Protein AF-A0A4P7SSA3-F1 (afdb_monomer)

Structure (mmCIF, N/CA/C/O backbone):
data_AF-A0A4P7SSA3-F1
#
_entry.id   AF-A0A4P7SSA3-F1
#
loop_
_atom_site.group_PDB
_atom_site.id
_atom_site.type_symbol
_atom_site.label_atom_id
_atom_site.label_alt_id
_atom_site.label_comp_id
_atom_site.label_asym_id
_atom_site.label_entity_id
_atom_site.label_seq_id
_atom_site.pdbx_PDB_ins_code
_atom_site.Cartn_x
_atom_site.Cartn_y
_atom_site.Cartn_z
_atom_site.occupancy
_atom_site.B_iso_or_equiv
_atom_site.auth_seq_id
_atom_site.auth_comp_id
_atom_site.auth_asym_id
_atom_site.auth_atom_id
_atom_site.pdbx_PDB_model_num
ATOM 1 N N . MET A 1 1 ? -17.326 8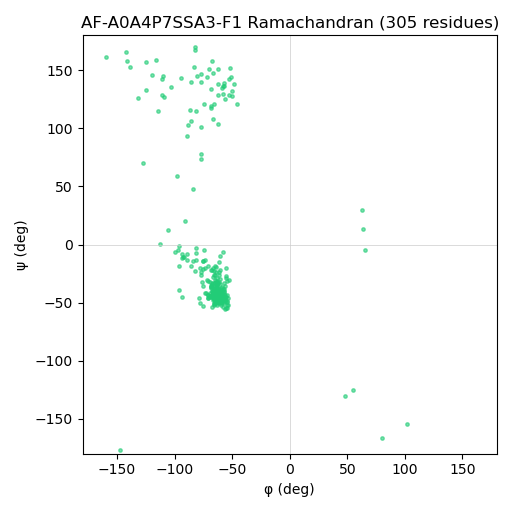.996 -45.594 1.00 39.03 1 MET A N 1
ATOM 2 C CA . MET A 1 1 ? -16.730 8.355 -44.401 1.00 39.03 1 MET A CA 1
ATOM 3 C C . MET A 1 1 ? -16.833 6.849 -44.576 1.00 39.03 1 MET A C 1
ATOM 5 O O . MET A 1 1 ? -17.943 6.399 -44.833 1.00 39.03 1 MET A O 1
ATOM 9 N N . PRO A 1 2 ? -15.735 6.077 -44.553 1.00 35.16 2 PRO A N 1
ATOM 10 C CA . PRO A 1 2 ? -15.832 4.632 -44.704 1.00 35.16 2 PRO A CA 1
ATOM 11 C C . PRO A 1 2 ? -16.319 4.000 -43.390 1.00 35.16 2 PRO A C 1
ATOM 13 O O . PRO A 1 2 ? -15.943 4.437 -42.303 1.00 35.16 2 PRO A O 1
ATOM 16 N N . ALA A 1 3 ? -17.194 3.003 -43.511 1.00 36.78 3 ALA A N 1
ATOM 17 C CA . ALA A 1 3 ? -17.809 2.273 -42.406 1.00 36.78 3 ALA A CA 1
ATOM 18 C C . ALA A 1 3 ? -16.771 1.510 -41.552 1.00 36.78 3 ALA A C 1
ATOM 20 O O . ALA A 1 3 ? -15.744 1.075 -42.084 1.00 36.78 3 ALA A O 1
ATOM 21 N N . PRO A 1 4 ? -17.021 1.297 -40.245 1.00 44.44 4 PRO A N 1
ATOM 22 C CA . PRO A 1 4 ? -16.113 0.539 -39.395 1.00 44.44 4 PRO A CA 1
ATOM 23 C C . PRO A 1 4 ? -16.115 -0.943 -39.803 1.00 44.44 4 PRO A C 1
ATOM 25 O O . PRO A 1 4 ? -17.141 -1.624 -39.771 1.00 44.44 4 PRO A O 1
ATOM 28 N N . SER A 1 5 ? -14.949 -1.445 -40.207 1.00 42.75 5 SER A N 1
ATOM 29 C CA . SER A 1 5 ? -14.736 -2.822 -40.657 1.00 42.75 5 SER A CA 1
ATOM 30 C C . SER A 1 5 ? -14.674 -3.800 -39.475 1.00 42.75 5 SER A C 1
ATOM 32 O O . SER A 1 5 ? -13.615 -4.272 -39.068 1.00 42.75 5 SER A O 1
ATOM 34 N N . TRP A 1 6 ? -15.834 -4.150 -38.918 1.00 47.09 6 TRP A N 1
ATOM 35 C CA . TRP A 1 6 ? -15.941 -5.183 -37.875 1.00 47.09 6 TRP A CA 1
ATOM 36 C C . TRP A 1 6 ? -15.782 -6.619 -38.402 1.00 47.09 6 TRP A C 1
ATOM 38 O O . TRP A 1 6 ? -15.710 -7.567 -37.624 1.00 47.09 6 TRP A O 1
ATOM 48 N N . THR A 1 7 ? -15.657 -6.810 -39.714 1.00 46.16 7 THR A N 1
ATOM 49 C CA . THR A 1 7 ? -15.426 -8.115 -40.345 1.00 46.16 7 THR A CA 1
ATOM 50 C C . THR A 1 7 ? -13.947 -8.328 -40.660 1.00 46.16 7 THR A C 1
ATOM 52 O O . THR A 1 7 ? -13.563 -8.545 -41.809 1.00 46.16 7 THR A O 1
ATOM 55 N N . ARG A 1 8 ? -13.083 -8.283 -39.639 1.00 54.50 8 ARG A N 1
ATOM 56 C CA . ARG A 1 8 ? -11.759 -8.908 -39.763 1.00 54.50 8 ARG A CA 1
ATOM 57 C C . ARG A 1 8 ? -11.970 -10.421 -39.670 1.00 54.50 8 ARG A C 1
ATOM 59 O O . ARG A 1 8 ? -12.549 -10.903 -38.697 1.00 54.50 8 ARG A O 1
ATOM 66 N N . ARG A 1 9 ? -11.572 -11.150 -40.715 1.00 52.62 9 ARG A N 1
ATOM 67 C CA . ARG A 1 9 ? -11.666 -12.615 -40.827 1.00 52.62 9 ARG A CA 1
ATOM 68 C C . ARG A 1 9 ? -11.176 -13.239 -39.511 1.00 52.62 9 ARG A C 1
ATOM 70 O O . ARG A 1 9 ? -10.052 -12.968 -39.105 1.00 52.62 9 ARG A O 1
ATOM 77 N N . ARG A 1 10 ? -12.021 -14.013 -38.815 1.00 59.88 10 ARG A N 1
ATOM 78 C CA . ARG A 1 10 ? -11.601 -14.754 -37.614 1.00 59.88 10 ARG A CA 1
ATOM 79 C C . ARG A 1 10 ? -10.527 -15.753 -38.045 1.00 59.88 10 ARG A C 1
ATOM 81 O O . ARG A 1 10 ? -10.850 -16.754 -38.681 1.00 59.88 10 ARG A O 1
ATOM 88 N N . GLU A 1 11 ? -9.266 -15.458 -37.758 1.00 67.69 11 GLU A N 1
ATOM 89 C CA . GLU A 1 11 ? -8.176 -16.408 -37.953 1.00 67.69 11 GLU A CA 1
ATOM 90 C C . GLU A 1 11 ? -8.349 -17.535 -36.934 1.00 67.69 11 GLU A C 1
ATOM 92 O O . GLU A 1 11 ? -8.380 -17.305 -35.726 1.00 67.69 11 GLU A O 1
ATOM 97 N N . ARG A 1 12 ? -8.551 -18.760 -37.424 1.00 74.88 12 ARG A N 1
ATOM 98 C CA . ARG A 1 12 ? -8.565 -19.950 -36.574 1.00 74.88 12 ARG A CA 1
ATOM 99 C C . ARG A 1 12 ? -7.118 -20.361 -36.336 1.00 74.88 12 ARG A C 1
ATOM 101 O O . ARG A 1 12 ? -6.442 -20.757 -37.281 1.00 74.88 12 ARG A O 1
ATOM 108 N N . SER A 1 13 ? -6.662 -20.277 -35.092 1.00 77.31 13 SER A N 1
ATOM 109 C CA . SER A 1 13 ? -5.414 -20.895 -34.652 1.00 77.31 13 SER A CA 1
ATOM 110 C C . SER A 1 13 ? -5.707 -22.270 -34.048 1.00 77.31 13 SER A C 1
ATOM 112 O O . SER A 1 13 ? -6.735 -22.475 -33.403 1.00 77.31 13 SER A O 1
ATOM 114 N N . VAL A 1 14 ? -4.815 -23.229 -34.288 1.00 83.12 14 VAL A N 1
ATOM 115 C CA . VAL A 1 14 ? -4.850 -24.565 -33.679 1.00 83.12 14 VAL A CA 1
ATOM 116 C C . VAL A 1 14 ? -3.502 -24.785 -33.012 1.00 83.12 14 VAL A C 1
ATOM 118 O O . VAL A 1 14 ? -2.463 -24.498 -33.604 1.00 83.12 14 VAL A O 1
ATOM 121 N N . TRP A 1 15 ? -3.513 -25.266 -31.776 1.00 85.69 15 TRP A N 1
ATOM 122 C CA . TRP A 1 15 ? -2.311 -25.605 -31.025 1.00 85.69 15 TRP A CA 1
ATOM 123 C C . TRP A 1 15 ? -2.562 -26.857 -30.189 1.00 85.69 15 TRP A C 1
ATOM 125 O O . TRP A 1 15 ? -3.701 -27.286 -30.005 1.00 85.69 15 TRP A O 1
ATOM 135 N N . ARG A 1 16 ? -1.475 -27.446 -29.697 1.00 86.62 16 ARG A N 1
ATOM 136 C CA . ARG A 1 16 ? -1.498 -28.566 -28.765 1.00 86.62 16 ARG A CA 1
ATOM 137 C C . ARG A 1 16 ? -0.546 -28.236 -27.631 1.00 86.62 16 ARG A C 1
ATOM 139 O O . ARG A 1 16 ? 0.610 -27.910 -27.885 1.00 86.62 16 ARG A O 1
ATOM 146 N N . GLU A 1 17 ? -1.037 -28.308 -26.408 1.00 88.94 17 GLU A N 1
ATOM 147 C CA . GLU A 1 17 ? -0.255 -28.050 -25.205 1.00 88.94 17 GLU A CA 1
ATOM 148 C C . GLU A 1 17 ? -0.650 -29.034 -24.107 1.00 88.94 17 GLU A C 1
ATOM 150 O O . GLU A 1 17 ? -1.730 -29.627 -24.153 1.00 88.94 17 GLU A O 1
ATOM 155 N N . TRP A 1 18 ? 0.259 -29.224 -23.158 1.00 87.62 18 TRP A N 1
ATOM 156 C CA . TRP A 1 18 ? 0.028 -29.983 -21.938 1.00 87.62 18 TRP A CA 1
ATOM 157 C C . TRP A 1 18 ? 0.025 -28.990 -20.782 1.00 87.62 18 TRP A C 1
ATOM 159 O O . TRP A 1 18 ? 0.953 -28.191 -20.665 1.00 87.62 18 TRP A O 1
ATOM 169 N N . GLU A 1 19 ? -1.006 -29.035 -19.946 1.00 89.31 19 GLU A N 1
ATOM 170 C CA . GLU A 1 19 ? -1.091 -28.235 -18.725 1.00 89.31 19 GLU A CA 1
ATOM 171 C C . GLU A 1 19 ? -0.937 -29.170 -17.531 1.00 89.31 19 GLU A C 1
ATOM 173 O O . GLU A 1 19 ? -1.614 -30.194 -17.438 1.00 89.31 19 GLU A O 1
ATOM 178 N N . ILE A 1 20 ? -0.001 -28.837 -16.646 1.00 89.12 20 ILE A N 1
ATOM 179 C CA . ILE A 1 20 ? 0.241 -29.574 -15.410 1.00 89.12 20 ILE A CA 1
ATOM 180 C C . ILE A 1 20 ? -0.115 -28.648 -14.260 1.00 89.12 20 ILE A C 1
ATOM 182 O O . ILE A 1 20 ? 0.543 -27.629 -14.047 1.00 89.12 20 ILE A O 1
ATOM 186 N N . GLU A 1 21 ? -1.145 -29.023 -13.512 1.00 90.56 21 GLU A N 1
ATOM 187 C CA . GLU A 1 21 ? -1.608 -28.278 -12.348 1.00 90.56 21 GLU A CA 1
ATOM 188 C C . GLU A 1 21 ? -1.148 -28.958 -11.059 1.00 90.56 21 GLU A C 1
ATOM 190 O O . GLU A 1 21 ? -1.212 -30.180 -10.905 1.00 90.56 21 GLU A O 1
ATOM 195 N N . LEU A 1 22 ? -0.661 -28.152 -10.118 1.00 92.50 22 LEU A N 1
ATOM 196 C CA . LEU A 1 22 ? -0.261 -28.626 -8.801 1.00 92.50 22 LEU A CA 1
ATOM 197 C C . LEU A 1 22 ? -1.474 -28.600 -7.869 1.00 92.50 22 LEU A C 1
ATOM 199 O O . LEU A 1 22 ? -1.836 -27.537 -7.373 1.00 92.50 22 LEU A O 1
ATOM 203 N N . VAL A 1 23 ? -2.071 -29.765 -7.620 1.00 93.06 23 VAL A N 1
ATOM 204 C CA . VAL A 1 23 ? -3.199 -29.902 -6.680 1.00 93.06 23 VAL A CA 1
ATOM 205 C C . VAL A 1 23 ? -2.704 -29.915 -5.230 1.00 93.06 23 VAL A C 1
ATOM 207 O O . VAL A 1 23 ? -3.220 -29.189 -4.388 1.00 93.06 23 VAL A O 1
ATOM 210 N N . GLU A 1 24 ? -1.650 -30.685 -4.944 1.00 88.31 24 GLU A N 1
ATOM 211 C CA . GLU A 1 24 ? -1.045 -30.798 -3.613 1.00 88.31 24 GLU A CA 1
ATOM 212 C C . GLU A 1 24 ? 0.488 -30.813 -3.689 1.00 88.31 24 GLU A C 1
ATOM 214 O O . GLU A 1 24 ? 1.087 -31.260 -4.669 1.00 88.31 24 GLU A O 1
ATOM 219 N N . GLY A 1 25 ? 1.144 -30.354 -2.621 1.00 88.06 25 GLY A N 1
ATOM 220 C CA . GLY A 1 25 ? 2.601 -30.340 -2.496 1.00 88.06 25 GLY A CA 1
ATOM 221 C C . GLY A 1 25 ? 3.218 -28.962 -2.735 1.00 88.06 25 GLY A C 1
ATOM 222 O O . GLY A 1 25 ? 2.606 -27.927 -2.494 1.00 88.06 25 GLY A O 1
ATOM 223 N N . THR A 1 26 ? 4.485 -28.932 -3.151 1.00 91.25 26 THR A N 1
ATOM 224 C CA . THR A 1 26 ? 5.231 -27.673 -3.331 1.00 91.25 26 THR A CA 1
ATOM 225 C C . THR A 1 26 ? 5.609 -27.461 -4.788 1.00 91.25 26 THR A C 1
ATOM 227 O O . THR A 1 26 ? 5.782 -28.421 -5.537 1.00 91.25 26 THR A O 1
ATOM 230 N N . GLY A 1 27 ? 5.880 -26.210 -5.176 1.00 86.50 27 GLY A N 1
ATOM 231 C CA . GLY A 1 27 ? 6.352 -25.865 -6.526 1.00 86.50 27 GLY A CA 1
ATOM 232 C C . GLY A 1 27 ? 7.659 -26.552 -6.959 1.00 86.50 27 GLY A C 1
ATOM 233 O O . GLY A 1 27 ? 8.060 -26.443 -8.115 1.00 86.50 27 GLY A O 1
ATOM 234 N N . ARG A 1 28 ? 8.338 -27.295 -6.071 1.00 92.31 28 ARG A N 1
ATOM 235 C CA . ARG A 1 28 ? 9.437 -28.193 -6.460 1.00 92.31 28 ARG A CA 1
ATOM 236 C C . ARG A 1 28 ? 8.965 -29.324 -7.377 1.00 92.31 28 ARG A C 1
ATOM 238 O O . ARG A 1 28 ? 9.745 -29.731 -8.229 1.00 92.31 28 ARG A O 1
ATOM 245 N N . LEU A 1 29 ? 7.724 -29.794 -7.223 1.00 93.25 29 LEU A N 1
ATOM 246 C CA . LEU A 1 29 ? 7.132 -30.815 -8.092 1.00 93.25 29 LEU A CA 1
ATOM 247 C C . LEU A 1 29 ? 6.959 -30.287 -9.517 1.00 93.25 29 LEU A C 1
ATOM 249 O O . LEU A 1 29 ? 7.389 -30.950 -10.453 1.00 93.25 29 LEU A O 1
ATOM 253 N N . LEU A 1 30 ? 6.464 -29.055 -9.676 1.00 92.31 30 LEU A N 1
ATOM 254 C CA . LEU A 1 30 ? 6.386 -28.400 -10.987 1.00 92.31 30 LEU A CA 1
ATOM 255 C C . LEU A 1 30 ? 7.775 -28.233 -11.619 1.00 92.31 30 LEU A C 1
ATOM 257 O O . LEU A 1 30 ? 7.975 -28.616 -12.763 1.00 92.31 30 LEU A O 1
ATOM 261 N N . LYS A 1 31 ? 8.785 -27.802 -10.848 1.00 90.56 31 LYS A N 1
ATOM 262 C CA . LYS A 1 31 ? 10.176 -27.730 -11.345 1.00 90.56 31 LYS A CA 1
ATOM 263 C C . LYS A 1 31 ? 10.749 -29.091 -11.753 1.00 90.56 31 LYS A C 1
ATOM 265 O O . LYS A 1 31 ? 11.630 -29.150 -12.608 1.00 90.56 31 LYS A O 1
ATOM 270 N N . ALA A 1 32 ? 10.337 -30.172 -11.094 1.00 91.75 32 ALA A N 1
ATOM 271 C CA . ALA A 1 32 ? 10.739 -31.524 -11.468 1.00 91.75 32 ALA A CA 1
ATOM 272 C C . ALA A 1 32 ? 10.025 -31.976 -12.750 1.00 91.75 32 ALA A C 1
ATOM 274 O O . ALA A 1 32 ? 10.681 -32.529 -13.631 1.00 91.75 32 ALA A O 1
ATOM 275 N N . ALA A 1 33 ? 8.731 -31.674 -12.884 1.00 91.06 33 ALA A N 1
ATOM 276 C CA . ALA A 1 33 ? 7.958 -31.913 -14.099 1.00 91.06 33 ALA A CA 1
ATOM 277 C C . ALA A 1 33 ? 8.539 -31.148 -15.300 1.00 91.06 33 ALA A C 1
ATOM 279 O O . ALA A 1 33 ? 8.746 -31.756 -16.344 1.00 91.06 33 ALA A O 1
ATOM 280 N N . ASP A 1 34 ? 8.918 -29.876 -15.131 1.00 89.75 34 ASP A N 1
ATOM 281 C CA . ASP A 1 34 ? 9.590 -29.081 -16.170 1.00 89.75 34 ASP A CA 1
ATOM 282 C C . ASP A 1 34 ? 10.864 -29.769 -16.672 1.00 89.75 34 ASP A C 1
ATOM 284 O O . ASP A 1 34 ? 11.099 -29.860 -17.875 1.00 89.75 34 ASP A O 1
ATOM 288 N N . LYS A 1 35 ? 11.691 -30.287 -15.752 1.00 91.06 35 LYS A N 1
ATOM 289 C CA . LYS A 1 35 ? 12.922 -31.010 -16.106 1.00 91.06 35 LYS A CA 1
ATOM 290 C C . LYS A 1 35 ? 12.636 -32.312 -16.848 1.00 91.06 35 LYS A C 1
ATOM 292 O O . LYS A 1 35 ? 13.352 -32.619 -17.796 1.00 91.06 35 LYS A O 1
ATOM 297 N N . LEU A 1 36 ? 11.630 -33.067 -16.406 1.00 93.38 36 LEU A N 1
ATOM 298 C CA . LEU A 1 36 ? 11.226 -34.325 -17.033 1.00 93.38 36 LEU A CA 1
ATOM 299 C C . LEU A 1 36 ? 10.726 -34.077 -18.462 1.00 93.38 36 LEU A C 1
ATOM 301 O O . LEU A 1 36 ? 11.227 -34.676 -19.405 1.00 93.38 36 LEU A O 1
ATOM 305 N N . LEU A 1 37 ? 9.809 -33.127 -18.632 1.00 91.31 37 LEU A N 1
ATOM 306 C CA . LEU A 1 37 ? 9.264 -32.751 -19.933 1.00 91.31 37 LEU A CA 1
ATOM 307 C C . LEU A 1 37 ? 10.338 -32.195 -20.876 1.00 91.31 37 LEU A C 1
ATOM 309 O O . LEU A 1 37 ? 10.341 -32.511 -22.066 1.00 91.31 37 LEU A O 1
ATOM 313 N N . ALA A 1 38 ? 11.275 -31.399 -20.353 1.00 89.88 38 ALA A N 1
ATOM 314 C CA . ALA A 1 38 ? 12.394 -30.887 -21.137 1.00 89.88 38 ALA A CA 1
ATOM 315 C C . ALA A 1 38 ? 13.319 -32.005 -21.651 1.00 89.88 38 ALA A C 1
ATOM 317 O O . ALA A 1 38 ? 13.871 -31.867 -22.744 1.00 89.88 38 ALA A O 1
ATOM 318 N N . ALA A 1 39 ? 13.472 -33.109 -20.907 1.00 92.62 39 ALA A N 1
ATOM 319 C CA . ALA A 1 39 ? 14.241 -34.272 -21.356 1.00 92.62 39 ALA A CA 1
ATOM 320 C C . ALA A 1 39 ? 13.603 -34.954 -22.583 1.00 92.62 39 ALA A C 1
ATOM 322 O O . ALA A 1 39 ? 14.327 -35.418 -23.461 1.00 92.62 39 ALA A O 1
ATOM 323 N N . ASP A 1 40 ? 12.274 -34.896 -22.700 1.00 90.81 40 ASP A N 1
ATOM 324 C CA . ASP A 1 40 ? 11.502 -35.404 -23.843 1.00 90.81 40 ASP A CA 1
ATOM 325 C C . ASP A 1 40 ? 11.277 -34.343 -24.943 1.00 90.81 40 ASP A C 1
ATOM 327 O O . ASP A 1 40 ? 10.393 -34.463 -25.789 1.00 90.81 40 ASP A O 1
ATOM 331 N N . SER A 1 41 ? 12.099 -33.287 -24.973 1.00 89.62 41 SER A N 1
ATOM 332 C CA . SER A 1 41 ? 12.034 -32.191 -25.959 1.00 89.62 41 SER A CA 1
ATOM 333 C C . SER A 1 41 ? 10.753 -31.343 -25.926 1.00 89.62 41 SER A C 1
ATOM 335 O O . SER A 1 41 ? 10.529 -30.532 -26.833 1.00 89.62 41 SER A O 1
ATOM 337 N N . HIS A 1 42 ? 9.927 -31.454 -24.882 1.00 88.88 42 HIS A N 1
ATOM 338 C CA . HIS A 1 42 ? 8.848 -30.498 -24.652 1.00 88.88 42 HIS A CA 1
ATOM 339 C C . HIS A 1 42 ? 9.426 -29.159 -24.185 1.00 88.88 42 HIS A C 1
ATOM 341 O O . HIS A 1 42 ? 10.425 -29.095 -23.469 1.00 88.88 42 HIS A O 1
ATOM 347 N N . ARG A 1 43 ? 8.798 -28.062 -24.608 1.00 86.00 43 ARG A N 1
ATOM 348 C CA . ARG A 1 43 ? 9.226 -26.702 -24.268 1.00 86.00 43 ARG A CA 1
ATOM 349 C C . ARG A 1 43 ? 8.114 -25.988 -23.508 1.00 86.00 43 ARG A C 1
ATOM 351 O O . ARG A 1 43 ? 6.947 -26.217 -23.836 1.00 86.00 43 ARG A O 1
ATOM 358 N N . PRO A 1 44 ? 8.453 -25.106 -22.551 1.00 84.81 44 PRO A N 1
ATOM 359 C CA . PRO A 1 44 ? 7.478 -24.199 -21.963 1.00 84.81 44 PRO A CA 1
ATOM 360 C C . PRO A 1 44 ? 6.738 -23.426 -23.055 1.00 84.81 44 PRO A C 1
ATOM 362 O O . PRO A 1 44 ? 7.332 -23.052 -24.071 1.00 84.81 44 PRO A O 1
ATOM 365 N N . ALA A 1 45 ? 5.443 -23.196 -22.851 1.00 85.19 45 ALA A N 1
ATOM 366 C CA . ALA A 1 45 ? 4.655 -22.398 -23.776 1.00 85.19 45 ALA A CA 1
ATOM 367 C C . ALA A 1 45 ? 5.251 -20.983 -23.900 1.00 85.19 45 ALA A C 1
ATOM 369 O O . ALA A 1 45 ? 5.586 -20.350 -22.902 1.00 85.19 45 ALA A O 1
ATOM 370 N N . GLU A 1 46 ? 5.368 -20.479 -25.133 1.00 80.62 46 GLU A N 1
ATOM 371 C CA . GLU A 1 46 ? 5.878 -19.121 -25.399 1.00 80.62 46 GLU A CA 1
ATOM 372 C C . GLU A 1 46 ? 4.959 -18.027 -24.845 1.00 80.62 46 GLU A C 1
ATOM 374 O O . GLU A 1 46 ? 5.399 -16.917 -24.553 1.00 80.62 46 GLU A O 1
ATOM 379 N N . LEU A 1 47 ? 3.669 -18.341 -24.720 1.00 81.56 47 LEU A N 1
ATOM 380 C CA . LEU A 1 47 ? 2.653 -17.446 -24.196 1.00 81.56 47 LEU A CA 1
ATOM 381 C C . LEU A 1 47 ? 2.165 -17.960 -22.841 1.00 81.56 47 LEU A C 1
ATOM 383 O O . LEU A 1 47 ? 1.996 -19.168 -22.677 1.00 81.56 47 LEU A O 1
ATOM 387 N N . PRO A 1 48 ? 1.884 -17.056 -21.890 1.00 80.00 48 PRO A N 1
ATOM 388 C CA . PRO A 1 48 ? 1.582 -17.429 -20.511 1.00 80.00 48 PRO A CA 1
ATOM 389 C C . PRO A 1 48 ? 0.189 -18.047 -20.331 1.00 80.00 48 PRO A C 1
ATOM 391 O O . PRO A 1 48 ? -0.103 -18.572 -19.263 1.00 80.00 48 PRO A O 1
ATOM 394 N N . SER A 1 49 ? -0.700 -17.948 -21.327 1.00 85.19 49 SER A N 1
ATOM 395 C CA . SER A 1 49 ? -2.057 -18.490 -21.240 1.00 85.19 49 SER A CA 1
ATOM 396 C C . SER A 1 49 ? -2.705 -18.715 -22.608 1.00 85.19 49 SER A C 1
ATOM 398 O O . SER A 1 49 ? -2.342 -18.095 -23.615 1.00 85.19 49 SER A O 1
ATOM 400 N N . LYS A 1 50 ? -3.757 -19.541 -22.625 1.00 87.25 50 LYS A N 1
ATOM 401 C CA . LYS A 1 50 ? -4.669 -19.691 -23.772 1.00 87.25 50 LYS A CA 1
ATOM 402 C C . LYS A 1 50 ? -5.298 -18.361 -24.189 1.00 87.25 50 LYS A C 1
ATOM 404 O O . LYS A 1 50 ? -5.466 -18.114 -25.380 1.00 87.25 50 LYS A O 1
ATOM 409 N N . LEU A 1 51 ? -5.598 -17.483 -23.228 1.00 84.12 51 LEU A N 1
ATOM 410 C CA . LEU A 1 51 ? -6.111 -16.139 -23.501 1.00 84.12 51 LEU A CA 1
ATOM 411 C C . LEU A 1 51 ? -5.077 -15.294 -24.252 1.00 84.12 51 LEU A C 1
ATOM 413 O O . LEU A 1 51 ? -5.423 -14.650 -25.239 1.00 84.12 51 LEU A O 1
ATOM 417 N N . ALA A 1 52 ? -3.808 -15.339 -23.835 1.00 84.12 52 ALA A N 1
ATOM 418 C CA . ALA A 1 52 ? -2.728 -14.645 -24.528 1.00 84.12 52 ALA A CA 1
ATOM 419 C C . ALA A 1 52 ? -2.596 -15.101 -25.978 1.00 84.12 52 ALA A C 1
ATOM 421 O O . ALA A 1 52 ? -2.503 -14.288 -26.898 1.00 84.12 52 ALA A O 1
ATOM 422 N N . ARG A 1 53 ? -2.691 -16.414 -26.194 1.00 84.62 53 ARG A N 1
ATOM 423 C CA . ARG A 1 53 ? -2.700 -17.005 -27.531 1.00 84.62 53 ARG A CA 1
ATOM 424 C C . ARG A 1 53 ? -3.923 -16.594 -28.351 1.00 84.62 53 ARG A C 1
ATOM 426 O O . ARG A 1 53 ? -3.774 -16.290 -29.531 1.00 84.62 53 ARG A O 1
ATOM 433 N N . ALA A 1 54 ? -5.107 -16.552 -27.743 1.00 85.69 54 ALA A N 1
ATOM 434 C CA . ALA A 1 54 ? -6.347 -16.155 -28.408 1.00 85.69 54 ALA A CA 1
ATOM 435 C C . ALA A 1 54 ? -6.371 -14.664 -28.784 1.00 85.69 54 ALA A C 1
ATOM 437 O O . ALA A 1 54 ? -6.896 -14.297 -29.834 1.00 85.69 54 ALA A O 1
ATOM 438 N N . LEU A 1 55 ? -5.798 -13.803 -27.940 1.00 84.50 55 LEU A N 1
ATOM 439 C CA . LEU A 1 55 ? -5.693 -12.368 -28.199 1.00 84.50 55 LEU A CA 1
ATOM 440 C C . LEU A 1 55 ? -4.573 -12.043 -29.200 1.00 84.50 55 LEU A C 1
ATOM 442 O O . LEU A 1 55 ? -4.673 -11.041 -29.913 1.00 84.50 55 LEU A O 1
ATOM 446 N N . GLY A 1 56 ? -3.544 -12.890 -29.303 1.00 83.50 56 GLY A N 1
ATOM 447 C CA . GLY A 1 56 ? -2.471 -12.757 -30.286 1.00 83.50 56 GLY A CA 1
ATOM 448 C C . GLY A 1 56 ? -1.807 -11.375 -30.201 1.00 83.50 56 GLY A C 1
ATOM 449 O O . GLY A 1 56 ? -1.426 -10.965 -29.107 1.00 83.50 56 GLY A O 1
ATOM 450 N N . PRO A 1 57 ? -1.726 -10.597 -31.299 1.00 79.81 57 PRO A N 1
ATOM 451 C CA . PRO A 1 57 ? -1.183 -9.232 -31.274 1.00 79.81 57 PRO A CA 1
ATOM 452 C C . PRO A 1 57 ? -1.948 -8.243 -30.380 1.00 79.81 57 PRO A C 1
ATOM 454 O O . PRO A 1 57 ? -1.461 -7.148 -30.127 1.00 79.81 57 PRO A O 1
ATOM 457 N N . ARG A 1 58 ? -3.172 -8.586 -29.952 1.00 80.69 58 ARG A N 1
ATOM 458 C CA . ARG A 1 58 ? -3.966 -7.790 -29.003 1.00 80.69 58 ARG A CA 1
ATOM 459 C C . ARG A 1 58 ? -3.694 -8.169 -27.555 1.00 80.69 58 ARG A C 1
ATOM 461 O O . ARG A 1 58 ? -4.233 -7.514 -26.669 1.00 80.69 58 ARG A O 1
ATOM 468 N N . TYR A 1 59 ? -2.937 -9.240 -27.307 1.00 78.62 59 TYR A N 1
ATOM 469 C CA . TYR A 1 59 ? -2.511 -9.542 -25.954 1.00 78.62 59 TYR A CA 1
ATOM 470 C C . TYR A 1 59 ? -1.579 -8.416 -25.511 1.00 78.62 59 TYR A C 1
ATOM 472 O O . TYR A 1 59 ? -0.579 -8.176 -26.196 1.00 78.62 59 TYR A O 1
ATOM 480 N N . PRO A 1 60 ? -1.903 -7.689 -24.430 1.00 71.25 60 PRO A N 1
ATOM 481 C CA . PRO A 1 60 ? -1.034 -6.628 -23.968 1.00 71.25 60 PRO A CA 1
ATOM 482 C C . PRO A 1 60 ? 0.335 -7.233 -23.665 1.00 71.25 60 PRO A C 1
ATOM 484 O O . PRO A 1 60 ? 0.442 -8.252 -22.975 1.00 71.25 60 PRO A O 1
ATOM 487 N N . HIS A 1 61 ? 1.391 -6.622 -24.199 1.00 65.69 61 HIS A N 1
ATOM 488 C CA . HIS A 1 61 ? 2.728 -6.913 -23.709 1.00 65.69 61 HIS A CA 1
ATOM 489 C C . HIS A 1 61 ? 2.708 -6.628 -22.208 1.00 65.69 61 HIS A C 1
ATOM 491 O O . HIS A 1 61 ? 2.270 -5.553 -21.797 1.00 65.69 61 HIS A O 1
ATOM 497 N N . GLY A 1 62 ? 3.093 -7.621 -21.400 1.00 61.12 62 GLY A N 1
ATOM 498 C CA . GLY A 1 62 ? 3.138 -7.453 -19.951 1.00 61.12 62 GLY A CA 1
ATOM 499 C C . GLY A 1 62 ? 3.936 -6.197 -19.590 1.00 61.12 62 GLY A C 1
ATOM 500 O O . GLY A 1 62 ? 4.812 -5.799 -20.369 1.00 61.12 62 GLY A O 1
ATOM 501 N N . PRO A 1 63 ? 3.638 -5.554 -18.447 1.00 63.81 63 PRO A N 1
ATOM 502 C CA . PRO A 1 63 ? 4.363 -4.361 -18.036 1.00 63.81 63 PRO A CA 1
ATOM 503 C C . PRO A 1 63 ? 5.867 -4.639 -18.077 1.00 63.81 63 PRO A C 1
ATOM 505 O O . PRO A 1 63 ? 6.308 -5.761 -17.799 1.00 63.81 63 PRO A O 1
ATOM 508 N N . ALA A 1 64 ? 6.652 -3.627 -18.459 1.00 69.62 64 ALA A N 1
ATOM 509 C CA . ALA A 1 64 ? 8.104 -3.747 -18.481 1.00 69.62 64 ALA A CA 1
ATOM 510 C C . ALA A 1 64 ? 8.584 -4.342 -17.144 1.00 69.62 64 ALA A C 1
ATOM 512 O O . ALA A 1 64 ? 8.043 -3.984 -16.093 1.00 69.62 64 ALA A O 1
ATOM 513 N N . PRO A 1 65 ? 9.549 -5.278 -17.153 1.00 79.38 65 PRO A N 1
ATOM 514 C CA . PRO A 1 65 ? 9.994 -5.902 -15.920 1.00 79.38 65 PRO A CA 1
ATOM 515 C C . PRO A 1 65 ? 10.485 -4.829 -14.951 1.00 79.38 65 PRO A C 1
ATOM 517 O O . PRO A 1 65 ? 11.183 -3.895 -15.354 1.00 79.38 65 PRO A O 1
ATOM 520 N N . ALA A 1 66 ? 10.138 -4.990 -13.673 1.00 86.62 66 ALA A N 1
ATOM 521 C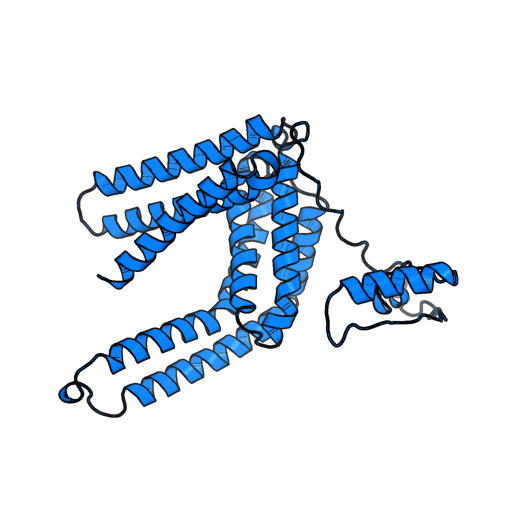 CA . ALA A 1 66 ? 10.539 -4.052 -12.638 1.00 86.62 66 ALA A CA 1
ATOM 522 C C . ALA A 1 66 ? 12.064 -3.835 -12.682 1.00 86.62 66 ALA A C 1
ATOM 524 O O . ALA A 1 66 ? 12.821 -4.819 -12.676 1.00 86.62 66 ALA A O 1
ATOM 525 N N . PRO A 1 67 ? 12.544 -2.577 -12.719 1.00 91.44 67 PRO A N 1
ATOM 526 C CA . PRO A 1 67 ? 13.974 -2.318 -12.696 1.00 91.44 67 PRO A CA 1
ATOM 527 C C . PRO A 1 67 ? 14.546 -2.850 -11.385 1.00 91.44 67 PRO A C 1
ATOM 529 O O . PRO A 1 67 ? 13.948 -2.686 -10.326 1.00 91.44 67 PRO A O 1
ATOM 532 N N . ARG A 1 68 ? 15.712 -3.496 -11.437 1.00 92.56 68 ARG A N 1
ATOM 533 C CA . ARG A 1 68 ? 16.383 -3.978 -10.225 1.00 92.56 68 ARG A CA 1
ATOM 534 C C . ARG A 1 68 ? 17.242 -2.852 -9.659 1.00 92.56 68 ARG A C 1
ATOM 536 O O . ARG A 1 68 ? 18.207 -2.473 -10.323 1.00 92.56 68 ARG A O 1
ATOM 543 N N . PRO A 1 69 ? 16.954 -2.336 -8.451 1.00 94.31 69 PRO A N 1
ATOM 544 C CA . PRO A 1 69 ? 17.755 -1.267 -7.878 1.00 94.31 69 PRO A CA 1
ATOM 545 C C . PRO A 1 69 ? 19.186 -1.747 -7.665 1.00 94.31 69 PRO A C 1
ATOM 547 O O . PRO A 1 69 ? 19.427 -2.785 -7.051 1.00 94.31 69 PRO A O 1
ATOM 550 N N . THR A 1 70 ? 20.149 -0.979 -8.164 1.00 94.06 70 THR A N 1
ATOM 551 C CA . THR A 1 70 ? 21.572 -1.244 -7.939 1.00 94.06 70 THR A CA 1
ATOM 552 C C . THR A 1 70 ? 22.243 -0.021 -7.340 1.00 94.06 70 THR A C 1
ATOM 554 O O . THR A 1 70 ? 21.794 1.111 -7.514 1.00 94.06 70 THR A O 1
ATOM 557 N N . TRP A 1 71 ? 23.366 -0.234 -6.654 1.00 91.75 71 TRP A N 1
ATOM 558 C CA . TRP A 1 71 ? 24.121 0.858 -6.036 1.00 91.75 71 TRP A CA 1
ATOM 559 C C . TRP A 1 71 ? 24.616 1.899 -7.053 1.00 91.75 71 TRP A C 1
ATOM 561 O O . TRP A 1 71 ? 24.749 3.071 -6.723 1.00 91.75 71 TRP A O 1
ATOM 571 N N . ARG A 1 72 ? 24.869 1.474 -8.298 1.00 92.94 72 ARG A N 1
ATOM 572 C CA . ARG A 1 72 ? 25.303 2.340 -9.409 1.00 92.94 72 ARG A CA 1
ATOM 573 C C . ARG A 1 72 ? 24.146 2.800 -10.305 1.00 92.94 72 ARG A C 1
ATOM 575 O O . ARG A 1 72 ? 24.385 3.512 -11.275 1.00 92.94 72 ARG A O 1
ATOM 582 N N . GLY A 1 73 ? 22.923 2.370 -10.007 1.00 94.44 73 GLY A N 1
ATOM 583 C CA . GLY A 1 73 ? 21.731 2.694 -10.778 1.00 94.44 73 GLY A CA 1
ATOM 584 C C . GLY A 1 73 ? 21.140 4.064 -10.429 1.00 94.44 73 GLY A C 1
ATOM 585 O O . GLY A 1 73 ? 21.537 4.700 -9.441 1.00 94.44 73 GLY A O 1
ATOM 586 N N . PRO A 1 74 ? 20.176 4.531 -11.235 1.00 96.81 74 PRO A N 1
ATOM 587 C CA . PRO A 1 74 ? 19.414 5.738 -10.955 1.00 96.81 74 PRO A CA 1
ATOM 588 C C . PRO A 1 74 ? 18.457 5.550 -9.766 1.00 96.81 74 PRO A C 1
ATOM 590 O O . PRO A 1 74 ? 17.938 4.468 -9.498 1.00 96.81 74 PRO A O 1
ATOM 593 N N . ALA A 1 75 ? 18.177 6.638 -9.049 1.00 95.25 75 ALA A N 1
ATOM 594 C CA . ALA A 1 75 ? 17.268 6.656 -7.901 1.00 95.25 75 ALA A CA 1
ATOM 595 C C . ALA A 1 75 ? 15.827 6.250 -8.249 1.00 95.25 75 ALA A C 1
ATOM 597 O O . ALA A 1 75 ? 15.085 5.817 -7.366 1.00 95.25 75 ALA A O 1
ATOM 598 N N . SER A 1 76 ? 15.437 6.395 -9.519 1.00 94.06 76 SER A N 1
ATOM 599 C CA . SER A 1 76 ? 14.166 5.906 -10.055 1.00 94.06 76 SER A CA 1
ATOM 600 C C . SER A 1 76 ? 13.976 4.410 -9.864 1.00 94.06 76 SER A C 1
ATOM 602 O O . SER A 1 76 ? 12.848 3.995 -9.638 1.00 94.06 76 SER A O 1
ATOM 604 N N . ASP A 1 77 ? 15.042 3.609 -9.908 1.00 95.12 77 ASP A N 1
ATOM 605 C CA . ASP A 1 77 ? 14.909 2.152 -9.878 1.00 95.12 77 ASP A CA 1
ATOM 606 C C . ASP A 1 77 ? 14.316 1.682 -8.553 1.00 95.12 77 ASP A C 1
ATOM 608 O O . ASP A 1 77 ? 13.405 0.869 -8.554 1.00 95.12 77 ASP A O 1
ATOM 612 N N . ALA A 1 78 ? 14.750 2.248 -7.422 1.00 93.88 78 ALA A N 1
ATOM 613 C CA . ALA A 1 78 ? 14.188 1.925 -6.106 1.00 93.88 78 ALA A CA 1
ATOM 614 C C . ALA A 1 78 ? 12.694 2.279 -6.002 1.00 93.88 78 ALA A C 1
ATOM 616 O O . ALA A 1 78 ? 11.897 1.525 -5.449 1.00 93.88 78 ALA A O 1
ATOM 617 N N . LEU A 1 79 ? 12.315 3.426 -6.566 1.00 92.69 79 LEU A N 1
ATOM 618 C CA . LEU A 1 79 ? 10.933 3.893 -6.617 1.00 92.69 79 LEU A CA 1
ATOM 619 C C . LEU A 1 79 ? 10.059 2.977 -7.489 1.00 92.69 79 LEU A C 1
ATOM 621 O O . LEU A 1 79 ? 8.988 2.557 -7.056 1.00 92.69 79 LEU A O 1
ATOM 625 N N . LEU A 1 80 ? 10.507 2.693 -8.711 1.00 93.38 80 LEU A N 1
ATOM 626 C CA . LEU A 1 80 ? 9.767 1.894 -9.684 1.00 93.38 80 LEU A CA 1
ATOM 627 C C . LEU A 1 80 ? 9.688 0.435 -9.249 1.00 93.38 80 LEU A C 1
ATOM 629 O O . LEU A 1 80 ? 8.610 -0.140 -9.315 1.00 93.38 80 LEU A O 1
ATOM 633 N N . PHE A 1 81 ? 10.776 -0.127 -8.721 1.00 94.56 81 PHE A N 1
ATOM 634 C CA . PHE A 1 81 ? 10.783 -1.461 -8.125 1.00 94.56 81 PHE A CA 1
ATOM 635 C C . PHE A 1 81 ? 9.696 -1.597 -7.057 1.00 94.56 81 PHE A C 1
ATOM 637 O O . PHE A 1 81 ? 8.838 -2.469 -7.155 1.00 94.56 81 PHE A O 1
ATOM 644 N N . TYR A 1 82 ? 9.665 -0.671 -6.094 1.00 94.12 82 TYR A N 1
ATOM 645 C CA . TYR A 1 82 ? 8.660 -0.689 -5.035 1.00 94.12 82 TYR A CA 1
ATOM 646 C C . TYR A 1 82 ? 7.233 -0.524 -5.574 1.00 94.12 82 TYR A C 1
ATOM 648 O O . TYR A 1 82 ? 6.319 -1.199 -5.106 1.00 94.12 82 TYR A O 1
ATOM 656 N N . LEU A 1 83 ? 7.015 0.359 -6.557 1.00 93.44 83 LEU A N 1
ATOM 657 C CA . LEU A 1 83 ? 5.696 0.533 -7.173 1.00 93.44 83 LEU A CA 1
ATOM 658 C C . LEU A 1 83 ? 5.233 -0.721 -7.919 1.00 93.44 83 LEU A C 1
ATOM 660 O O . LEU A 1 83 ? 4.078 -1.102 -7.750 1.00 93.44 83 LEU A O 1
ATOM 664 N N . HIS A 1 84 ? 6.119 -1.377 -8.673 1.00 94.31 84 HIS A N 1
ATOM 665 C CA . HIS A 1 84 ? 5.826 -2.662 -9.305 1.00 94.31 84 HIS A CA 1
ATOM 666 C C . HIS A 1 84 ? 5.385 -3.692 -8.267 1.00 94.31 84 HIS A C 1
ATOM 668 O O . HIS A 1 84 ? 4.329 -4.290 -8.431 1.00 94.31 84 HIS A O 1
ATOM 674 N N . GLU A 1 85 ? 6.120 -3.841 -7.160 1.00 94.38 85 GLU A N 1
ATOM 675 C CA . GLU A 1 85 ? 5.733 -4.776 -6.097 1.00 94.38 85 GLU A CA 1
ATOM 676 C C . GLU A 1 85 ? 4.336 -4.485 -5.540 1.00 94.38 85 GLU A C 1
ATOM 678 O O . GLU A 1 85 ? 3.580 -5.412 -5.265 1.00 94.38 85 GLU A O 1
ATOM 683 N N . GLN A 1 86 ? 3.959 -3.211 -5.386 1.00 95.56 86 GLN A N 1
ATOM 684 C CA . GLN A 1 86 ? 2.628 -2.872 -4.879 1.00 95.56 86 GLN A CA 1
ATOM 685 C C . GLN A 1 86 ? 1.517 -3.048 -5.919 1.00 95.56 86 GLN A C 1
ATOM 687 O O . GLN A 1 86 ? 0.397 -3.385 -5.540 1.00 95.56 86 GLN A O 1
ATOM 692 N N . VAL A 1 87 ? 1.793 -2.828 -7.207 1.00 95.12 87 VAL A N 1
ATOM 693 C CA . VAL A 1 87 ? 0.829 -3.111 -8.282 1.00 95.12 87 VAL A CA 1
ATOM 694 C C . VAL A 1 87 ? 0.597 -4.614 -8.394 1.00 95.12 87 VAL A C 1
ATOM 696 O O . VAL A 1 87 ? -0.553 -5.046 -8.417 1.00 95.12 87 VAL A O 1
ATOM 699 N N . GLU A 1 88 ? 1.662 -5.412 -8.365 1.00 93.56 88 GLU A N 1
ATOM 700 C CA . GLU A 1 88 ? 1.558 -6.872 -8.372 1.00 93.56 88 GLU A CA 1
ATOM 701 C C . GLU A 1 88 ? 0.862 -7.391 -7.111 1.00 93.56 88 GLU A C 1
ATOM 703 O O . GLU A 1 88 ? -0.022 -8.237 -7.207 1.00 93.56 88 GLU A O 1
ATOM 708 N N . ALA A 1 89 ? 1.168 -6.839 -5.932 1.00 95.44 89 ALA A N 1
ATOM 709 C CA . ALA A 1 89 ? 0.459 -7.187 -4.703 1.00 95.44 89 ALA A CA 1
ATOM 710 C C . ALA A 1 89 ? -1.037 -6.846 -4.780 1.00 95.44 89 ALA A C 1
ATOM 712 O O . ALA A 1 89 ? -1.858 -7.624 -4.309 1.00 95.44 89 ALA A O 1
ATOM 713 N N . LEU A 1 90 ? -1.413 -5.715 -5.385 1.00 95.94 90 LEU A N 1
ATOM 714 C CA . LEU A 1 90 ? -2.820 -5.373 -5.601 1.00 95.94 90 LEU A CA 1
ATOM 715 C C . LEU A 1 90 ? -3.495 -6.389 -6.533 1.00 95.94 90 LEU A C 1
ATOM 717 O O . LEU A 1 90 ? -4.543 -6.924 -6.179 1.00 95.94 90 LEU A O 1
ATOM 721 N N . LYS A 1 91 ? -2.878 -6.688 -7.684 1.00 94.25 91 LYS A N 1
ATOM 722 C CA . LYS A 1 91 ? -3.401 -7.636 -8.682 1.00 94.25 91 LYS A CA 1
ATOM 723 C C . LYS A 1 91 ? -3.518 -9.056 -8.123 1.00 94.25 91 LYS A C 1
ATOM 725 O O . LYS A 1 91 ? -4.513 -9.727 -8.365 1.00 94.25 91 LYS A O 1
ATOM 730 N N . ALA A 1 92 ? -2.545 -9.497 -7.328 1.00 93.75 92 ALA A N 1
ATOM 731 C CA . ALA A 1 92 ? -2.545 -10.822 -6.711 1.00 93.75 92 ALA A CA 1
ATOM 732 C C . ALA A 1 92 ? -3.657 -11.004 -5.663 1.00 93.75 92 ALA A C 1
ATOM 734 O O . ALA A 1 92 ? -4.109 -12.124 -5.445 1.00 93.75 92 ALA A O 1
ATOM 735 N N . GLN A 1 93 ? -4.090 -9.922 -5.009 1.00 94.75 93 GLN A N 1
ATOM 736 C CA . GLN A 1 93 ? -5.142 -9.961 -3.987 1.00 94.75 93 GLN A CA 1
ATOM 737 C C . GLN A 1 93 ? -6.543 -9.711 -4.556 1.00 94.75 93 GLN A C 1
ATOM 739 O O . GLN A 1 93 ? -7.523 -9.927 -3.848 1.00 94.75 93 GLN A O 1
ATOM 744 N N . ASP A 1 94 ? -6.658 -9.280 -5.816 1.00 93.94 94 ASP A N 1
ATOM 745 C CA . ASP A 1 94 ? -7.946 -9.023 -6.470 1.00 93.94 94 ASP A CA 1
ATOM 746 C C . ASP A 1 94 ? -8.867 -10.261 -6.482 1.00 93.94 94 ASP A C 1
ATOM 748 O O . ASP A 1 94 ? -9.986 -10.129 -5.977 1.00 93.94 94 ASP A O 1
ATOM 752 N N . PRO A 1 95 ? -8.427 -11.465 -6.919 1.00 94.19 95 PRO A N 1
ATOM 753 C CA . PRO A 1 95 ? -9.290 -12.649 -6.907 1.00 94.19 95 PRO A CA 1
ATOM 754 C C . PRO A 1 95 ? -9.780 -12.990 -5.497 1.00 94.19 95 PRO A C 1
ATOM 756 O O . PRO A 1 95 ? -10.975 -13.169 -5.278 1.00 94.19 95 PRO A O 1
ATOM 759 N N . GLY A 1 96 ? -8.875 -12.957 -4.513 1.00 92.12 96 GLY A N 1
ATOM 760 C CA . GLY A 1 96 ? -9.228 -13.186 -3.115 1.00 92.12 96 GLY A CA 1
ATOM 761 C C . GLY A 1 96 ? -10.209 -12.143 -2.574 1.00 92.12 96 GLY A C 1
ATOM 762 O O . GLY A 1 96 ? -11.125 -12.482 -1.835 1.00 92.12 96 GLY A O 1
ATOM 763 N N . GLY A 1 97 ? -10.079 -10.875 -2.973 1.00 90.50 97 GLY A N 1
ATOM 764 C CA . GLY A 1 97 ? -11.029 -9.823 -2.605 1.00 90.50 97 GLY A CA 1
ATOM 765 C C . GLY A 1 97 ? -12.439 -10.069 -3.152 1.00 90.50 97 GLY A C 1
ATOM 766 O O . GLY A 1 97 ? -13.422 -9.761 -2.475 1.00 90.50 97 GLY A O 1
ATOM 767 N N . ARG A 1 98 ? -12.551 -10.665 -4.346 1.00 93.81 98 ARG A N 1
ATOM 768 C CA . ARG A 1 98 ? -13.839 -11.066 -4.935 1.00 93.81 98 ARG A CA 1
ATOM 769 C C . ARG A 1 98 ? -14.443 -12.258 -4.198 1.00 93.81 98 ARG A C 1
ATOM 771 O O . ARG A 1 98 ? -15.624 -12.231 -3.866 1.00 93.81 98 ARG A O 1
ATOM 778 N N . GLU A 1 99 ? -13.619 -13.249 -3.879 1.00 92.56 99 GLU A N 1
ATOM 779 C CA . GLU A 1 99 ? -14.023 -14.515 -3.252 1.00 92.56 99 GLU A CA 1
ATOM 780 C C . GLU A 1 99 ? -14.204 -14.450 -1.725 1.00 92.56 99 GLU A C 1
ATOM 782 O O . GLU A 1 99 ? -14.613 -15.431 -1.117 1.00 92.56 99 GLU A O 1
ATOM 787 N N . ASP A 1 100 ? -13.937 -13.305 -1.093 1.00 87.00 100 ASP A N 1
ATOM 788 C CA . ASP A 1 100 ? -13.834 -13.169 0.372 1.00 87.00 100 ASP A CA 1
ATOM 789 C C . ASP A 1 100 ? -12.708 -13.969 1.028 1.00 87.00 100 ASP A C 1
ATOM 791 O O . ASP A 1 100 ? -12.815 -14.407 2.177 1.00 87.00 100 ASP A O 1
ATOM 795 N N . ALA A 1 101 ? -11.613 -14.196 0.313 1.00 90.81 101 ALA A N 1
ATOM 796 C CA . ALA A 1 101 ? -10.481 -14.877 0.904 1.00 90.81 101 ALA A CA 1
ATOM 797 C C . ALA A 1 101 ? -9.993 -14.098 2.146 1.00 90.81 101 ALA A C 1
ATOM 799 O O . ALA A 1 101 ? -9.869 -12.863 2.098 1.00 90.81 101 ALA A O 1
ATOM 800 N N . PRO A 1 102 ? -9.683 -14.796 3.256 1.00 87.75 102 PRO A N 1
ATOM 801 C CA . PRO A 1 102 ? -9.214 -14.158 4.476 1.00 87.75 102 PRO A CA 1
ATOM 802 C C . PRO A 1 102 ? -8.065 -13.179 4.211 1.00 87.75 102 PRO A C 1
ATOM 804 O O . PRO A 1 102 ? -7.102 -13.505 3.523 1.00 87.75 102 PRO A O 1
ATOM 807 N N . ASP A 1 103 ? -8.171 -11.975 4.775 1.00 87.50 103 ASP A N 1
ATOM 808 C CA . ASP A 1 103 ? -7.176 -10.893 4.682 1.00 87.50 103 ASP A CA 1
ATOM 809 C C . ASP A 1 103 ? -6.946 -10.288 3.276 1.00 87.50 103 ASP A C 1
ATOM 811 O O . ASP A 1 103 ? -6.274 -9.262 3.163 1.00 87.50 103 ASP A O 1
ATOM 815 N N . ALA A 1 104 ? -7.558 -10.810 2.206 1.00 91.69 104 ALA A N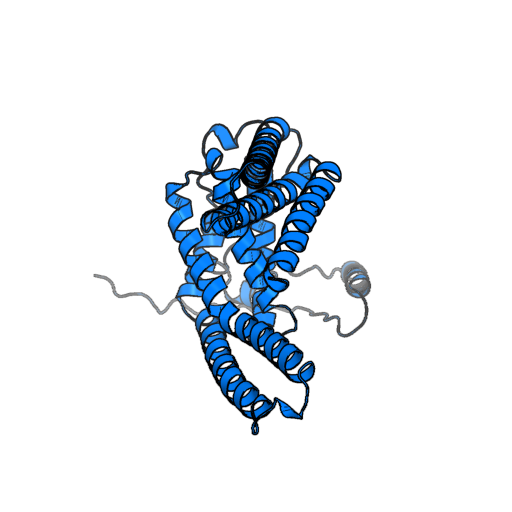 1
ATOM 816 C CA . ALA A 1 104 ? -7.299 -10.341 0.839 1.00 91.69 104 ALA A CA 1
ATOM 817 C C . ALA A 1 104 ? -7.654 -8.858 0.638 1.00 91.69 104 ALA A C 1
ATOM 819 O O . ALA A 1 104 ? -6.841 -8.062 0.160 1.00 91.69 104 ALA A O 1
ATOM 820 N N . VAL A 1 105 ? -8.835 -8.438 1.107 1.00 91.06 105 VAL A N 1
ATOM 821 C CA . VAL A 1 105 ? -9.258 -7.026 1.094 1.00 91.06 105 VAL A CA 1
ATOM 822 C C . VAL A 1 105 ? -8.299 -6.147 1.900 1.00 91.06 105 VAL A C 1
ATOM 824 O O . VAL A 1 105 ? -7.984 -5.022 1.500 1.00 91.06 105 VAL A O 1
ATOM 827 N N . HIS A 1 106 ? -7.809 -6.639 3.041 1.00 91.06 106 HIS A N 1
ATOM 828 C CA . HIS A 1 106 ? -6.847 -5.898 3.849 1.00 91.06 106 HIS A CA 1
ATOM 829 C C . HIS A 1 106 ? -5.536 -5.694 3.083 1.00 91.06 106 HIS A C 1
ATOM 831 O O . HIS A 1 106 ? -5.059 -4.560 2.998 1.00 91.06 106 HIS A O 1
ATOM 837 N N . GLN A 1 107 ? -4.992 -6.745 2.468 1.00 93.31 107 GLN A N 1
ATOM 838 C CA . GLN A 1 107 ? -3.757 -6.669 1.687 1.00 93.31 107 GLN A CA 1
ATOM 839 C C . GLN A 1 107 ? -3.907 -5.787 0.441 1.00 93.31 107 GLN A C 1
ATOM 841 O O . GLN A 1 107 ? -3.041 -4.948 0.177 1.00 93.31 107 GLN A O 1
ATOM 846 N N . LEU A 1 108 ? -5.045 -5.857 -0.253 1.00 94.31 108 LEU A N 1
ATOM 847 C CA . LEU A 1 108 ? -5.377 -4.958 -1.362 1.00 94.31 108 LEU A CA 1
ATOM 848 C C . LEU A 1 108 ? -5.353 -3.488 -0.903 1.00 94.31 108 LEU A C 1
ATOM 850 O O . LEU A 1 108 ? -4.701 -2.635 -1.518 1.00 94.31 108 LEU A O 1
ATOM 854 N N . ARG A 1 109 ? -5.972 -3.176 0.245 1.00 93.69 109 ARG A N 1
ATOM 855 C CA . ARG A 1 109 ? -5.918 -1.827 0.844 1.00 93.69 109 ARG A CA 1
ATOM 856 C C . ARG A 1 109 ? -4.507 -1.429 1.256 1.00 93.69 109 ARG A C 1
ATOM 858 O O . ARG A 1 109 ? -4.149 -0.252 1.140 1.00 93.69 109 ARG A O 1
ATOM 865 N N . VAL A 1 110 ? -3.708 -2.362 1.771 1.00 93.06 110 VAL A N 1
ATOM 866 C CA . VAL A 1 110 ? -2.307 -2.117 2.133 1.00 93.06 110 VAL A CA 1
ATOM 867 C C . VAL A 1 110 ? -1.512 -1.711 0.894 1.00 93.06 110 VAL A C 1
ATOM 869 O O . VAL A 1 110 ? -0.869 -0.658 0.938 1.00 93.06 110 VAL A O 1
ATOM 872 N N . ALA A 1 111 ? -1.621 -2.462 -0.203 1.00 95.81 111 ALA A N 1
ATOM 873 C CA . ALA A 1 111 ? -0.968 -2.169 -1.477 1.00 95.81 111 ALA A CA 1
ATOM 874 C C . ALA A 1 111 ? -1.390 -0.795 -2.029 1.00 95.81 111 ALA A C 1
ATOM 876 O O . ALA A 1 111 ? -0.546 0.076 -2.269 1.00 95.81 111 ALA A O 1
ATOM 877 N N . ALA A 1 112 ? -2.699 -0.524 -2.101 1.00 95.00 112 ALA A N 1
ATOM 878 C CA . ALA A 1 112 ? -3.225 0.770 -2.543 1.00 95.00 112 ALA A CA 1
ATOM 879 C C . ALA A 1 112 ? -2.726 1.937 -1.670 1.00 95.00 112 ALA A C 1
ATOM 881 O O . ALA A 1 112 ? -2.321 2.994 -2.166 1.00 95.00 112 ALA A O 1
ATOM 882 N N . ARG A 1 113 ? -2.693 1.759 -0.345 1.00 91.94 113 ARG A N 1
ATOM 883 C CA . ARG A 1 113 ? -2.187 2.768 0.597 1.00 91.94 113 ARG A CA 1
ATOM 884 C C . ARG A 1 113 ? -0.684 3.005 0.447 1.00 91.94 113 ARG A C 1
ATOM 886 O O . ARG A 1 113 ? -0.261 4.161 0.546 1.00 91.94 113 ARG A O 1
ATOM 893 N N . ARG A 1 114 ? 0.110 1.951 0.231 1.00 93.06 114 ARG A N 1
ATOM 894 C CA . ARG A 1 114 ? 1.553 2.049 -0.030 1.00 93.06 114 ARG A CA 1
ATOM 895 C C . ARG A 1 114 ? 1.806 2.854 -1.302 1.00 93.06 114 ARG A C 1
ATOM 897 O O . ARG A 1 114 ? 2.486 3.877 -1.219 1.00 93.06 114 ARG A O 1
ATOM 904 N N . MET A 1 115 ? 1.137 2.531 -2.411 1.00 93.75 115 MET A N 1
ATOM 905 C CA . MET A 1 115 ? 1.219 3.306 -3.661 1.00 93.75 115 MET A CA 1
ATOM 906 C C . MET A 1 115 ? 0.844 4.782 -3.472 1.00 93.75 115 MET A C 1
ATOM 908 O O . MET A 1 115 ? 1.580 5.677 -3.884 1.00 93.75 115 MET A O 1
ATOM 912 N N . ARG A 1 116 ? -0.244 5.085 -2.750 1.00 91.38 116 ARG A N 1
ATOM 913 C CA . ARG A 1 116 ? -0.660 6.480 -2.475 1.00 91.38 116 ARG A CA 1
ATOM 914 C C . ARG A 1 116 ? 0.364 7.296 -1.694 1.00 91.38 116 ARG A C 1
ATOM 916 O O . ARG A 1 116 ? 0.333 8.532 -1.749 1.00 91.38 116 ARG A O 1
ATOM 923 N N . SER A 1 117 ? 1.202 6.624 -0.911 1.00 87.44 117 SER A N 1
ATOM 924 C CA . SER A 1 117 ? 2.221 7.254 -0.078 1.00 87.44 117 SER A CA 1
ATOM 925 C C . SER A 1 117 ? 3.494 7.589 -0.850 1.00 87.44 117 SER A C 1
ATOM 927 O O . SER A 1 117 ? 4.210 8.513 -0.462 1.00 87.44 117 SER A O 1
ATOM 929 N N . VAL A 1 118 ? 3.737 6.904 -1.968 1.00 86.25 118 VAL A N 1
ATOM 930 C CA . VAL A 1 118 ? 4.961 7.036 -2.755 1.00 86.25 118 VAL A CA 1
ATOM 931 C C . VAL A 1 118 ? 5.217 8.483 -3.189 1.00 86.25 118 VAL A C 1
ATOM 933 O O . VAL A 1 118 ? 6.303 8.981 -2.894 1.00 86.25 118 VAL A O 1
ATOM 936 N N . PRO A 1 119 ? 4.252 9.238 -3.755 1.00 83.44 119 PRO A N 1
ATOM 937 C CA . PRO A 1 119 ? 4.498 10.632 -4.131 1.00 83.44 119 PRO A CA 1
ATOM 938 C C . PRO A 1 119 ? 4.803 11.552 -2.942 1.00 83.44 119 PRO A C 1
ATOM 940 O O . PRO A 1 119 ? 5.464 12.572 -3.110 1.00 83.44 119 PRO A O 1
ATOM 943 N N . ALA A 1 120 ? 4.365 11.206 -1.725 1.00 79.50 120 ALA A N 1
ATOM 944 C CA . ALA A 1 120 ? 4.691 11.996 -0.537 1.00 79.50 120 ALA A CA 1
ATOM 945 C C . ALA A 1 120 ? 6.169 11.857 -0.133 1.00 79.50 120 ALA A C 1
ATOM 947 O O . ALA A 1 120 ? 6.743 12.810 0.391 1.00 79.50 120 ALA A O 1
ATOM 948 N N . THR A 1 121 ? 6.775 10.697 -0.394 1.00 79.81 121 THR A N 1
ATOM 949 C CA . THR A 1 121 ? 8.176 10.393 -0.066 1.00 79.81 121 THR A CA 1
ATOM 950 C C . THR A 1 121 ? 9.114 10.682 -1.241 1.00 79.81 121 THR A C 1
ATOM 952 O O . THR A 1 121 ? 10.158 11.313 -1.082 1.00 79.81 121 THR A O 1
ATOM 955 N N . PHE A 1 122 ? 8.728 10.251 -2.441 1.00 83.75 122 PHE A N 1
ATOM 956 C CA . PHE A 1 122 ? 9.529 10.291 -3.664 1.00 83.75 122 PHE A CA 1
ATOM 957 C C . PHE A 1 122 ? 9.075 11.372 -4.647 1.00 83.75 122 PHE A C 1
ATOM 959 O O . PHE A 1 122 ? 9.556 11.416 -5.773 1.00 83.75 122 PHE A O 1
ATOM 966 N N . GLY A 1 123 ? 8.222 12.310 -4.227 1.00 85.19 123 GLY A N 1
ATOM 967 C CA . GLY A 1 123 ? 7.743 13.408 -5.075 1.00 85.19 123 GLY A CA 1
ATOM 968 C C . GLY A 1 123 ? 8.835 14.342 -5.610 1.00 85.19 123 GLY A C 1
ATOM 969 O O . GLY A 1 123 ? 8.572 15.148 -6.483 1.00 85.19 123 GLY A O 1
ATOM 970 N N . LYS A 1 124 ? 10.083 14.247 -5.130 1.00 88.94 124 LYS A N 1
ATOM 971 C CA . LYS A 1 124 ? 11.225 14.938 -5.761 1.00 88.94 124 LYS A CA 1
ATOM 972 C C . LYS A 1 124 ? 11.733 14.231 -7.023 1.00 88.94 124 LYS A C 1
ATOM 974 O O . LYS A 1 124 ? 12.444 14.859 -7.805 1.00 88.94 124 LYS A O 1
ATOM 979 N N . LEU A 1 125 ? 11.426 12.944 -7.176 1.00 91.88 125 LEU A N 1
ATOM 980 C CA . LEU A 1 125 ? 11.792 12.098 -8.315 1.00 91.88 125 LEU A CA 1
ATOM 981 C C . LEU A 1 125 ? 10.667 12.018 -9.354 1.00 91.88 125 LEU A C 1
ATOM 983 O O . LEU A 1 125 ? 10.941 11.676 -10.496 1.00 91.88 125 LEU A O 1
ATOM 987 N N . LEU A 1 126 ? 9.436 12.357 -8.969 1.00 89.62 126 LEU A N 1
ATOM 988 C CA . LEU A 1 126 ? 8.251 12.349 -9.824 1.00 89.62 126 LEU A CA 1
ATOM 989 C C . LEU A 1 126 ? 7.782 13.772 -10.114 1.00 89.62 126 LEU A C 1
ATOM 991 O O . LEU A 1 126 ? 7.832 14.631 -9.233 1.00 89.62 126 LEU A O 1
ATOM 995 N N . ASP A 1 127 ? 7.266 14.013 -11.311 1.00 84.50 127 ASP A N 1
ATOM 996 C CA . ASP A 1 127 ? 6.373 15.140 -11.531 1.00 84.50 127 ASP A CA 1
ATOM 997 C C . ASP A 1 127 ? 5.074 14.874 -10.755 1.00 84.50 127 ASP A C 1
ATOM 999 O O . ASP A 1 127 ? 4.296 13.971 -11.050 1.00 84.50 127 ASP A O 1
ATOM 1003 N N . THR A 1 128 ? 4.866 15.613 -9.669 1.00 71.75 128 THR A N 1
ATOM 1004 C CA . THR A 1 128 ? 3.759 15.336 -8.742 1.00 71.75 128 THR A CA 1
ATOM 1005 C C . THR A 1 128 ? 2.399 15.781 -9.276 1.00 71.75 128 THR A C 1
ATOM 1007 O O . THR A 1 128 ? 1.379 15.337 -8.741 1.00 71.75 128 THR A O 1
ATOM 1010 N N . GLY A 1 129 ? 2.367 16.607 -10.331 1.00 74.38 129 GLY A N 1
ATOM 1011 C CA . GLY A 1 129 ? 1.127 17.016 -10.992 1.00 74.38 129 GLY A CA 1
ATOM 1012 C C . GLY A 1 129 ? 0.396 15.828 -11.616 1.00 74.38 129 GLY A C 1
ATOM 1013 O O . GLY A 1 129 ? -0.808 15.663 -11.418 1.00 74.38 129 GLY A O 1
ATOM 1014 N N . THR A 1 130 ? 1.143 14.939 -12.269 1.00 73.25 130 THR A N 1
ATOM 1015 C CA . THR A 1 130 ? 0.619 13.751 -12.962 1.00 73.25 130 THR A CA 1
ATOM 1016 C C . THR A 1 130 ? 0.257 12.610 -12.007 1.00 73.25 130 THR A C 1
ATOM 1018 O O . THR A 1 130 ? -0.624 11.809 -12.304 1.00 73.25 130 THR A O 1
ATOM 1021 N N . ALA A 1 131 ? 0.846 12.563 -10.807 1.00 79.19 131 ALA A N 1
ATOM 1022 C CA . ALA A 1 131 ? 0.550 11.533 -9.805 1.00 79.19 131 ALA A CA 1
ATOM 1023 C C . ALA A 1 131 ? -0.730 11.801 -8.980 1.00 79.19 131 ALA A C 1
ATOM 1025 O O . ALA A 1 131 ? -1.197 10.922 -8.249 1.00 79.19 131 ALA A O 1
ATOM 1026 N N . LYS A 1 132 ? -1.300 13.015 -9.029 1.00 84.62 132 LYS A N 1
ATOM 1027 C CA . LYS A 1 132 ? -2.468 13.387 -8.207 1.00 84.62 132 LYS A CA 1
ATOM 1028 C C . LYS A 1 132 ? -3.746 12.614 -8.581 1.00 84.62 132 LYS A C 1
ATOM 1030 O O . LYS A 1 132 ? -4.357 12.095 -7.646 1.00 84.62 132 LYS A O 1
ATOM 1035 N N . PRO A 1 133 ? -4.143 12.487 -9.864 1.00 89.44 133 PRO A N 1
ATOM 1036 C CA . PRO A 1 133 ? -5.325 11.709 -10.247 1.00 89.44 133 PRO A CA 1
ATOM 1037 C C . PRO A 1 133 ? -5.230 10.254 -9.781 1.00 89.44 133 PRO A C 1
ATOM 1039 O O . PRO A 1 133 ? -6.142 9.752 -9.131 1.00 89.44 133 PRO A O 1
ATOM 1042 N N . LEU A 1 134 ? -4.068 9.625 -9.976 1.00 91.56 134 LEU A N 1
ATOM 1043 C CA . LEU A 1 134 ? -3.826 8.246 -9.555 1.00 91.56 134 LEU A CA 1
ATOM 1044 C C . LEU A 1 134 ? -4.015 8.050 -8.041 1.00 91.56 134 LEU A C 1
ATOM 1046 O O . LEU A 1 134 ? -4.601 7.069 -7.589 1.00 91.56 134 LEU A O 1
ATOM 1050 N N . ARG A 1 135 ? -3.572 9.016 -7.227 1.00 91.88 135 ARG A N 1
ATOM 1051 C CA . ARG A 1 135 ? -3.774 8.973 -5.768 1.00 91.88 135 ARG A CA 1
ATOM 1052 C C . ARG A 1 135 ? -5.242 9.064 -5.360 1.00 91.88 135 ARG A C 1
ATOM 1054 O O . ARG A 1 135 ? -5.583 8.503 -4.315 1.00 91.88 135 ARG A O 1
ATOM 1061 N N . THR A 1 136 ? -6.059 9.794 -6.118 1.00 94.06 136 THR A N 1
ATOM 1062 C CA . THR A 1 136 ? -7.508 9.896 -5.899 1.00 94.06 136 THR A CA 1
ATOM 1063 C C . THR A 1 136 ? -8.185 8.569 -6.214 1.00 94.06 136 THR A C 1
ATOM 1065 O O . THR A 1 136 ? -8.954 8.077 -5.395 1.00 94.06 136 THR A O 1
ATOM 1068 N N . GLU A 1 137 ? -7.830 7.936 -7.329 1.00 96.25 137 GLU A N 1
ATOM 1069 C CA . GLU A 1 137 ? -8.410 6.648 -7.718 1.00 96.25 137 GLU A CA 1
ATOM 1070 C C . GLU A 1 137 ? -8.022 5.527 -6.744 1.00 96.25 137 GLU A C 1
ATOM 1072 O O . GLU A 1 137 ? -8.880 4.799 -6.252 1.00 96.25 137 GLU A O 1
ATOM 1077 N N . LEU A 1 138 ? -6.758 5.470 -6.319 1.00 96.12 138 LEU A N 1
ATOM 1078 C CA . LEU A 1 138 ? -6.333 4.550 -5.259 1.00 96.12 138 LEU A CA 1
ATOM 1079 C C . LEU A 1 138 ? -7.014 4.843 -3.908 1.00 96.12 138 LEU A C 1
ATOM 1081 O O . LEU A 1 138 ? -7.139 3.954 -3.065 1.00 96.12 138 LEU A O 1
ATOM 1085 N N . GLN A 1 139 ? -7.384 6.104 -3.640 1.00 95.50 139 GLN A N 1
ATOM 1086 C CA . GLN A 1 139 ? -8.113 6.470 -2.422 1.00 95.50 139 GLN A CA 1
ATOM 1087 C C . GLN A 1 139 ? -9.540 5.955 -2.462 1.00 95.50 139 GLN A C 1
ATOM 1089 O O . GLN A 1 139 ? -9.995 5.415 -1.457 1.00 95.50 139 GLN A O 1
ATOM 1094 N N . TRP A 1 140 ? -10.207 6.156 -3.595 1.00 96.94 140 TRP A N 1
ATOM 1095 C CA . TRP A 1 140 ? -11.538 5.638 -3.851 1.00 96.94 140 TRP A CA 1
ATOM 1096 C C . TRP A 1 140 ? -11.547 4.117 -3.684 1.00 96.94 140 TRP A C 1
ATOM 1098 O O . TRP A 1 140 ? -12.242 3.634 -2.797 1.00 96.94 140 TRP A O 1
ATOM 1108 N N . LEU A 1 141 ? -10.676 3.393 -4.399 1.00 96.56 141 LEU A N 1
ATOM 1109 C CA . LEU A 1 141 ? -10.610 1.932 -4.327 1.00 96.56 141 LEU A CA 1
ATOM 1110 C C . LEU A 1 141 ? -10.437 1.442 -2.883 1.00 96.56 141 LEU A C 1
ATOM 1112 O O . LEU A 1 141 ? -11.255 0.679 -2.383 1.00 96.56 141 LEU A O 1
ATOM 1116 N N . ALA A 1 142 ? -9.406 1.927 -2.179 1.00 93.75 142 ALA A N 1
ATOM 1117 C CA . ALA A 1 142 ? -9.115 1.500 -0.808 1.00 93.75 142 ALA A CA 1
ATOM 1118 C C . ALA A 1 142 ? -10.197 1.899 0.214 1.00 93.75 142 ALA A C 1
ATOM 1120 O O . ALA A 1 142 ? -10.248 1.323 1.306 1.00 93.75 142 ALA A O 1
ATOM 1121 N N . GLY A 1 143 ? -10.984 2.932 -0.101 1.00 94.25 143 GLY A N 1
ATOM 1122 C CA . GLY A 1 143 ? -12.114 3.393 0.695 1.00 94.25 143 GLY A CA 1
ATOM 1123 C C . GLY A 1 143 ? -13.334 2.503 0.502 1.00 94.25 143 GLY A C 1
ATOM 1124 O O . GLY A 1 143 ? -13.873 2.034 1.497 1.00 94.25 143 GLY A O 1
ATOM 1125 N N . THR A 1 144 ? -13.711 2.233 -0.749 1.00 95.19 144 THR A N 1
ATOM 1126 C CA . THR A 1 144 ? -14.899 1.447 -1.108 1.00 95.19 144 THR A CA 1
ATOM 1127 C C . THR A 1 144 ? -14.750 -0.016 -0.705 1.00 95.19 144 THR A C 1
ATOM 1129 O O . THR A 1 144 ? -15.527 -0.503 0.107 1.00 95.19 144 THR A O 1
ATOM 1132 N N . VAL A 1 145 ? -13.676 -0.695 -1.128 1.00 92.94 145 VAL A N 1
ATOM 1133 C CA . VAL A 1 145 ? -13.442 -2.107 -0.747 1.00 92.94 145 VAL A CA 1
ATOM 1134 C C . VAL A 1 145 ? -13.201 -2.278 0.756 1.00 92.94 145 VAL A C 1
ATOM 1136 O O . VAL A 1 145 ? -13.295 -3.371 1.298 1.00 92.94 145 VAL A O 1
ATOM 1139 N N . GLY A 1 146 ? -12.855 -1.192 1.448 1.00 90.31 146 GLY A N 1
ATOM 1140 C CA . GLY A 1 146 ? -12.518 -1.209 2.860 1.00 90.31 146 GLY A CA 1
ATOM 1141 C C . GLY A 1 146 ? -13.680 -1.109 3.827 1.00 90.31 146 GLY A C 1
ATOM 1142 O O . GLY A 1 146 ? -13.485 -1.483 4.983 1.00 90.31 146 GLY A O 1
ATOM 1143 N N . GLN A 1 147 ? -14.845 -0.639 3.378 1.00 91.44 147 GLN A N 1
ATOM 1144 C CA . GLN A 1 147 ? -15.985 -0.397 4.262 1.00 91.44 147 GLN A CA 1
ATOM 1145 C C . GLN A 1 147 ? -16.422 -1.675 4.980 1.00 91.44 147 GLN A C 1
ATOM 1147 O O . GLN A 1 147 ? -16.564 -1.664 6.197 1.00 91.44 147 GLN A O 1
ATOM 1152 N N . ALA A 1 148 ? -16.516 -2.799 4.262 1.00 88.06 148 ALA A N 1
ATOM 1153 C CA . ALA A 1 148 ? -16.900 -4.081 4.850 1.00 88.06 148 ALA A CA 1
ATOM 1154 C C . ALA A 1 148 ? -15.959 -4.480 6.001 1.00 88.06 148 ALA A C 1
ATOM 1156 O O . ALA A 1 148 ? -16.403 -4.782 7.107 1.00 88.06 148 ALA A O 1
ATOM 1157 N N . ARG A 1 149 ? -14.641 -4.378 5.784 1.00 86.94 149 ARG A N 1
ATOM 1158 C CA . ARG A 1 149 ? -13.649 -4.711 6.815 1.00 86.94 149 ARG A CA 1
ATOM 1159 C C . ARG A 1 149 ? -13.663 -3.734 7.991 1.00 86.94 149 ARG A C 1
ATOM 1161 O O . ARG A 1 149 ? -13.439 -4.146 9.126 1.00 86.94 149 ARG A O 1
ATOM 1168 N N . ASP A 1 150 ? -13.900 -2.450 7.738 1.00 88.06 150 ASP A N 1
ATOM 1169 C CA . ASP A 1 150 ? -14.001 -1.450 8.806 1.00 88.06 150 ASP A CA 1
ATOM 1170 C C . ASP A 1 150 ? -15.239 -1.728 9.687 1.00 88.06 150 ASP A C 1
ATOM 1172 O O . ASP A 1 150 ? -15.139 -1.662 10.915 1.00 88.06 150 ASP A O 1
ATOM 1176 N N . THR A 1 151 ? -16.355 -2.156 9.083 1.00 88.06 151 THR A N 1
ATOM 1177 C CA . THR A 1 151 ? -17.559 -2.620 9.792 1.00 88.06 151 THR A CA 1
ATOM 1178 C C . THR A 1 151 ? -17.306 -3.891 10.598 1.00 88.06 151 THR A C 1
ATOM 1180 O O . THR A 1 151 ? -17.723 -3.961 11.749 1.00 88.06 151 THR A O 1
ATOM 1183 N N . GLU A 1 152 ? -16.579 -4.877 10.062 1.00 86.44 152 GLU A N 1
ATOM 1184 C CA . GLU A 1 152 ? -16.212 -6.084 10.822 1.00 86.44 152 GLU A CA 1
ATOM 1185 C C . GLU A 1 152 ? -15.385 -5.757 12.065 1.00 86.44 152 GLU A C 1
ATOM 1187 O O . GLU A 1 152 ? -15.679 -6.255 13.147 1.00 86.44 152 GLU A O 1
ATOM 1192 N N . VAL A 1 153 ? -14.365 -4.903 11.927 1.00 88.75 153 VAL A N 1
ATOM 1193 C CA . VAL A 1 153 ? -13.520 -4.497 13.059 1.00 88.75 153 VAL A CA 1
ATOM 1194 C C . VAL A 1 153 ? -14.344 -3.752 14.109 1.00 88.75 153 VAL A C 1
ATOM 1196 O O . VAL A 1 153 ? -14.148 -3.964 15.307 1.00 88.75 153 VAL A O 1
ATOM 1199 N N . MET A 1 154 ? -15.269 -2.890 13.677 1.00 89.19 154 MET A N 1
ATOM 1200 C CA . MET A 1 154 ? -16.194 -2.201 14.577 1.00 89.19 154 MET A CA 1
ATOM 1201 C C . MET A 1 154 ? -17.123 -3.188 15.289 1.00 89.19 154 MET A C 1
ATOM 1203 O O . MET A 1 154 ? -17.284 -3.085 16.503 1.00 89.19 154 MET A O 1
ATOM 1207 N N . ARG A 1 155 ? -17.673 -4.166 14.559 1.00 88.06 155 ARG A N 1
ATOM 1208 C CA . ARG A 1 155 ? -18.529 -5.226 15.100 1.00 88.06 155 ARG A CA 1
ATOM 1209 C C . ARG A 1 155 ? -17.799 -6.015 16.178 1.00 88.06 155 ARG A C 1
ATOM 1211 O O . ARG A 1 155 ? -18.274 -6.047 17.304 1.00 88.06 155 ARG A O 1
ATOM 1218 N N . THR A 1 156 ? -16.605 -6.537 15.884 1.00 88.00 156 THR A N 1
ATOM 1219 C CA . THR A 1 156 ? -15.782 -7.264 16.864 1.00 88.00 156 THR A CA 1
ATOM 1220 C C . THR A 1 156 ? -15.527 -6.434 18.121 1.00 88.00 156 THR A C 1
ATOM 1222 O O . THR A 1 156 ? -15.771 -6.918 19.221 1.00 88.00 156 THR A O 1
ATOM 1225 N N . ARG A 1 157 ? -15.111 -5.169 17.977 1.00 89.38 157 ARG A N 1
ATOM 1226 C CA . ARG A 1 157 ? -14.849 -4.296 19.133 1.00 89.38 157 ARG A CA 1
ATOM 1227 C C . ARG A 1 157 ? -16.085 -4.052 19.986 1.00 89.38 157 ARG A C 1
ATOM 1229 O O . ARG A 1 157 ? -15.996 -4.112 21.205 1.00 89.38 157 ARG A O 1
ATOM 1236 N N . LEU A 1 158 ? -17.224 -3.754 19.366 1.00 89.69 158 LEU A N 1
ATOM 1237 C CA . LEU A 1 158 ? -18.457 -3.497 20.108 1.00 89.69 158 LEU A CA 1
ATOM 1238 C C . LEU A 1 158 ? -18.941 -4.759 20.821 1.00 89.69 158 LEU A C 1
ATOM 1240 O O . LEU A 1 158 ? -19.329 -4.681 21.982 1.00 89.69 158 LEU A O 1
ATOM 1244 N N . THR A 1 159 ? -18.847 -5.924 20.179 1.00 87.62 159 THR A N 1
ATOM 1245 C CA . THR A 1 159 ? -19.159 -7.208 20.816 1.00 87.62 159 THR A CA 1
ATOM 1246 C C . THR A 1 159 ? -18.251 -7.484 22.017 1.00 87.62 159 THR A C 1
ATOM 1248 O O . THR A 1 159 ? -18.745 -7.900 23.065 1.00 87.62 159 THR A O 1
ATOM 1251 N N . GLU A 1 160 ? -16.945 -7.223 21.903 1.00 89.50 160 GLU A N 1
ATOM 1252 C CA . GLU A 1 160 ? -15.992 -7.355 23.015 1.00 89.50 160 GLU A CA 1
ATOM 1253 C C . GLU A 1 160 ? -16.327 -6.402 24.170 1.00 89.50 160 GLU A C 1
ATOM 1255 O O . GLU A 1 160 ? -16.361 -6.832 25.321 1.00 89.50 160 GLU A O 1
ATOM 1260 N N . MET A 1 161 ? -16.642 -5.136 23.872 1.00 89.25 161 MET A N 1
ATOM 1261 C CA . MET A 1 161 ? -17.040 -4.148 24.881 1.00 89.25 161 MET A CA 1
ATOM 1262 C C . MET A 1 161 ? -18.313 -4.571 25.620 1.00 89.25 161 MET A C 1
ATOM 1264 O O . MET A 1 161 ? -18.335 -4.560 26.842 1.00 89.25 161 MET A O 1
ATOM 1268 N N . ILE A 1 162 ? -19.349 -5.009 24.898 1.00 88.50 162 ILE A N 1
ATOM 1269 C CA . ILE A 1 162 ? -20.611 -5.477 25.497 1.00 88.50 162 ILE A CA 1
ATOM 1270 C C . ILE A 1 162 ? -20.382 -6.705 26.377 1.00 88.50 162 ILE A C 1
ATOM 1272 O O . ILE A 1 162 ? -20.964 -6.811 27.451 1.00 88.50 162 ILE A O 1
ATOM 1276 N N . SER A 1 163 ? -19.528 -7.629 25.932 1.00 86.50 163 SER A N 1
ATOM 1277 C CA . SER A 1 163 ? -19.229 -8.857 26.677 1.00 86.50 163 SER A CA 1
ATOM 1278 C C . SER A 1 163 ? -18.451 -8.593 27.970 1.00 86.50 163 SER A C 1
ATOM 1280 O O . SER A 1 163 ? -18.467 -9.432 28.868 1.00 86.50 163 SER A O 1
ATOM 1282 N N . ALA A 1 164 ? -17.764 -7.452 28.065 1.00 90.50 164 ALA A N 1
ATOM 1283 C CA . ALA A 1 164 ? -17.042 -7.030 29.260 1.00 90.50 164 ALA A CA 1
ATOM 1284 C C . ALA A 1 164 ? -17.938 -6.320 30.294 1.00 90.50 164 ALA A C 1
ATOM 1286 O O . ALA A 1 164 ? -17.522 -6.163 31.443 1.00 90.50 164 ALA A O 1
ATOM 1287 N N . GLU A 1 165 ? -19.151 -5.903 29.915 1.00 90.19 165 GLU A N 1
ATOM 1288 C CA . GLU A 1 165 ? -20.068 -5.199 30.811 1.00 90.19 165 GLU A CA 1
ATOM 1289 C C . GLU A 1 165 ? -20.832 -6.159 31.744 1.00 90.19 165 GLU A C 1
ATOM 1291 O O . GLU A 1 165 ? -21.226 -7.261 31.344 1.00 90.19 165 GLU A O 1
ATOM 1296 N N . PRO A 1 166 ? -21.115 -5.752 32.996 1.00 90.31 166 PRO A N 1
ATOM 1297 C CA . PRO A 1 166 ? -21.979 -6.506 33.895 1.00 90.31 166 PRO A CA 1
ATOM 1298 C C . PRO A 1 166 ? -23.378 -6.739 33.292 1.00 90.31 166 PRO A C 1
ATOM 1300 O O . PRO A 1 166 ? -24.005 -5.780 32.837 1.00 90.31 166 PRO A O 1
ATOM 1303 N N . PRO A 1 167 ? -23.958 -7.955 33.392 1.00 83.81 167 PRO A N 1
ATOM 1304 C CA . PRO A 1 167 ? -25.284 -8.250 32.836 1.00 83.81 167 PRO A CA 1
ATOM 1305 C C . PRO A 1 167 ? -26.403 -7.322 33.328 1.00 83.81 167 PRO A C 1
ATOM 1307 O O . PRO A 1 167 ? -27.358 -7.069 32.604 1.00 83.81 167 PRO A O 1
ATOM 1310 N N . ALA A 1 168 ? -26.277 -6.777 34.543 1.00 86.31 168 ALA A N 1
ATOM 1311 C CA . ALA A 1 168 ? -27.234 -5.826 35.111 1.00 86.31 168 ALA A CA 1
ATOM 1312 C C . ALA A 1 168 ? -27.285 -4.472 34.373 1.00 86.31 168 ALA A C 1
ATOM 1314 O O . ALA A 1 168 ? -28.269 -3.749 34.507 1.00 86.31 168 ALA A O 1
ATOM 1315 N N . LEU A 1 169 ? -26.240 -4.125 33.612 1.00 85.81 169 LEU A N 1
ATOM 1316 C CA . LEU A 1 169 ? -26.172 -2.906 32.800 1.00 85.81 169 LEU A CA 1
ATOM 1317 C C . LEU A 1 169 ? -26.644 -3.136 31.354 1.00 85.81 169 LEU A C 1
ATOM 1319 O O . LEU A 1 169 ? -26.858 -2.175 30.616 1.00 85.81 169 LEU A O 1
ATOM 1323 N N . LEU A 1 170 ? -26.844 -4.393 30.946 1.00 84.62 170 LEU A N 1
ATOM 1324 C CA . LEU A 1 170 ? -27.296 -4.759 29.607 1.00 84.62 170 LEU A CA 1
ATOM 1325 C C . LEU A 1 170 ? -28.829 -4.793 29.558 1.00 84.62 170 LEU A C 1
ATOM 1327 O O . LEU A 1 170 ? -29.472 -5.795 29.868 1.00 84.62 170 LEU A O 1
ATOM 1331 N N . LEU A 1 171 ? -29.430 -3.669 29.167 1.00 83.62 171 LEU A N 1
ATOM 1332 C CA . LEU A 1 171 ? -30.881 -3.539 29.037 1.00 83.62 171 LEU A CA 1
ATOM 1333 C C . LEU A 1 171 ? -31.360 -4.020 27.661 1.00 83.62 171 LEU A C 1
ATOM 1335 O O . LEU A 1 171 ? -31.217 -3.324 26.659 1.00 83.62 171 LEU A O 1
ATOM 1339 N N . GLY A 1 172 ? -31.992 -5.194 27.624 1.00 84.38 172 GLY A N 1
ATOM 1340 C CA . GLY A 1 172 ? -32.580 -5.756 26.404 1.00 84.38 172 GLY A CA 1
ATOM 1341 C C . GLY A 1 172 ? -31.559 -6.429 25.471 1.00 84.38 172 GLY A C 1
ATOM 1342 O O . GLY A 1 172 ? -30.431 -6.712 25.875 1.00 84.38 172 GLY A O 1
ATOM 1343 N N . PRO A 1 173 ? -31.937 -6.725 24.212 1.00 88.31 173 PRO A N 1
ATOM 1344 C CA . PRO A 1 173 ? -31.130 -7.526 23.290 1.00 88.31 173 PRO A CA 1
ATOM 1345 C C . PRO A 1 173 ? -30.05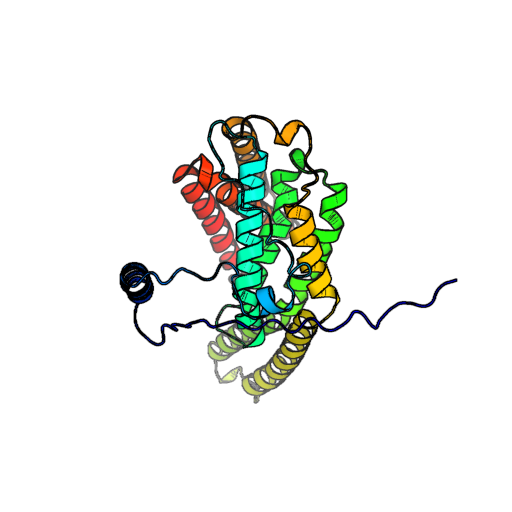7 -6.691 22.560 1.00 88.31 173 PRO A C 1
ATOM 1347 O O . PRO A 1 173 ? -29.911 -6.783 21.343 1.00 88.31 173 PRO A O 1
ATOM 1350 N N . VAL A 1 174 ? -29.299 -5.864 23.289 1.00 87.44 174 VAL A N 1
ATOM 1351 C CA . VAL A 1 174 ? -28.327 -4.901 22.724 1.00 87.44 174 VAL A CA 1
ATOM 1352 C C . VAL A 1 174 ? -27.310 -5.579 21.800 1.00 87.44 174 VAL A C 1
ATOM 1354 O O . VAL A 1 174 ? -27.048 -5.093 20.701 1.00 87.44 174 VAL A O 1
ATOM 1357 N N . ALA A 1 175 ? -26.779 -6.736 22.208 1.00 84.44 175 ALA A N 1
ATOM 1358 C CA . ALA A 1 175 ? -25.829 -7.503 21.403 1.00 84.44 175 ALA A CA 1
ATOM 1359 C C . ALA A 1 175 ? -26.431 -7.949 20.060 1.00 84.44 175 ALA A C 1
ATOM 1361 O O . ALA A 1 175 ? -25.793 -7.806 19.020 1.00 84.44 175 ALA A O 1
ATOM 1362 N N . GLN A 1 176 ? -27.675 -8.435 20.074 1.00 88.00 176 GLN A N 1
ATOM 1363 C CA . GLN A 1 176 ? -28.379 -8.862 18.866 1.00 88.00 176 GLN A CA 1
ATOM 1364 C C . GLN A 1 176 ? -28.683 -7.673 17.947 1.00 88.00 176 GLN A C 1
ATOM 1366 O O . GLN A 1 176 ? -28.458 -7.766 16.747 1.00 88.00 176 GLN A O 1
ATOM 1371 N N . GLN A 1 177 ? -29.134 -6.542 18.498 1.00 90.25 177 GLN A N 1
ATOM 1372 C CA . GLN A 1 177 ? -29.416 -5.338 17.709 1.00 90.25 177 GLN A CA 1
ATOM 1373 C C . GLN A 1 177 ? -28.165 -4.810 16.997 1.00 90.25 177 GLN A C 1
ATOM 1375 O O . GLN A 1 177 ? -28.227 -4.435 15.827 1.00 90.25 177 GLN A O 1
ATOM 1380 N N . ILE A 1 178 ? -27.020 -4.802 17.686 1.00 88.62 178 ILE A N 1
ATOM 1381 C CA . ILE A 1 178 ? -25.737 -4.391 17.102 1.00 88.62 178 ILE A CA 1
ATOM 1382 C C . ILE A 1 178 ? -25.293 -5.377 16.021 1.00 88.62 178 ILE A C 1
ATOM 1384 O O . ILE A 1 178 ? -24.857 -4.944 14.954 1.00 88.62 178 ILE A O 1
ATOM 1388 N N . GLU A 1 179 ? -25.443 -6.679 16.261 1.00 89.12 179 GLU A N 1
ATOM 1389 C CA . GLU A 1 179 ? -25.122 -7.714 15.277 1.00 89.12 179 GLU A CA 1
ATOM 1390 C C . GLU A 1 179 ? -25.982 -7.584 14.012 1.00 89.12 179 GLU A C 1
ATOM 1392 O O . GLU A 1 179 ? -25.454 -7.575 12.902 1.00 89.12 179 GLU A O 1
ATOM 1397 N N . GLU A 1 180 ? -27.297 -7.412 14.157 1.00 91.88 180 GLU A N 1
ATOM 1398 C CA . GLU A 1 180 ? -28.221 -7.248 13.031 1.00 91.88 180 GLU A CA 1
ATOM 1399 C C . GLU A 1 180 ? -27.921 -5.974 12.232 1.00 91.88 180 GLU A C 1
ATOM 1401 O O . GLU A 1 180 ? -27.825 -6.016 11.001 1.00 91.88 180 GLU A O 1
ATOM 1406 N N . HIS A 1 181 ? -27.719 -4.850 12.927 1.00 92.50 181 HIS A N 1
ATOM 1407 C CA . HIS A 1 181 ? -27.450 -3.562 12.299 1.00 92.50 181 HIS A CA 1
ATOM 1408 C C . HIS A 1 181 ? -26.106 -3.548 11.557 1.00 92.50 181 HIS A C 1
ATOM 1410 O O . HIS A 1 181 ? -26.052 -3.222 10.369 1.00 92.50 181 HIS A O 1
ATOM 1416 N N . LEU A 1 182 ? -25.016 -3.943 12.222 1.00 92.38 182 LEU A N 1
ATOM 1417 C CA . LEU A 1 182 ? -23.686 -3.962 11.607 1.00 92.38 182 LEU A CA 1
ATOM 1418 C C . LEU A 1 182 ? -23.551 -5.079 10.572 1.00 92.38 182 LEU A C 1
ATOM 1420 O O . LEU A 1 182 ? -22.837 -4.907 9.587 1.00 92.38 182 LEU A O 1
ATOM 1424 N N . GLY A 1 183 ? -24.262 -6.194 10.744 1.00 92.19 183 GLY A N 1
ATOM 1425 C CA . GLY A 1 183 ? -24.340 -7.258 9.749 1.00 92.19 183 GLY A CA 1
ATOM 1426 C C . GLY A 1 183 ? -25.001 -6.796 8.448 1.00 92.19 183 GLY A C 1
ATOM 1427 O O . GLY A 1 183 ? -24.547 -7.174 7.368 1.00 92.19 183 GLY A O 1
ATOM 1428 N N . ALA A 1 184 ? -26.038 -5.953 8.521 1.00 93.50 184 ALA A N 1
ATOM 1429 C CA . ALA A 1 184 ? -26.639 -5.339 7.336 1.00 93.50 184 ALA A CA 1
ATOM 1430 C C . ALA A 1 184 ? -25.660 -4.385 6.633 1.00 93.50 184 ALA A C 1
ATOM 1432 O O . ALA A 1 184 ? -25.388 -4.567 5.448 1.00 93.50 184 ALA A O 1
ATOM 1433 N N . ILE A 1 185 ? -25.041 -3.464 7.384 1.00 94.69 185 ILE A N 1
ATOM 1434 C CA . ILE A 1 185 ? -24.030 -2.535 6.847 1.00 94.69 185 ILE A CA 1
ATOM 1435 C C . ILE A 1 185 ? -22.871 -3.300 6.200 1.00 94.69 185 ILE A C 1
ATOM 1437 O O . ILE A 1 185 ? -22.386 -2.911 5.141 1.00 94.69 185 ILE A O 1
ATOM 1441 N N . TYR A 1 186 ? -22.424 -4.395 6.817 1.00 92.56 186 TYR A N 1
ATOM 1442 C CA . TYR A 1 186 ? -21.369 -5.240 6.273 1.00 92.56 186 TYR A CA 1
ATOM 1443 C C . TYR A 1 186 ? -21.739 -5.812 4.902 1.00 92.56 186 TYR A C 1
ATOM 1445 O O . TYR A 1 186 ? -20.943 -5.709 3.969 1.00 92.56 186 TYR A O 1
ATOM 1453 N N . ARG A 1 187 ? -22.937 -6.398 4.767 1.00 93.69 187 ARG A N 1
ATOM 1454 C CA . ARG A 1 187 ? -23.396 -6.995 3.503 1.00 93.69 187 ARG A CA 1
ATOM 1455 C C . ARG A 1 187 ? -23.490 -5.954 2.391 1.00 93.69 187 ARG A C 1
ATOM 1457 O O . ARG A 1 187 ? -22.999 -6.212 1.294 1.00 93.69 187 ARG A O 1
ATOM 1464 N N . ASP A 1 188 ? -24.040 -4.780 2.689 1.00 95.50 188 ASP A N 1
ATOM 1465 C CA . ASP A 1 188 ? -24.164 -3.687 1.719 1.00 95.50 188 ASP A CA 1
ATOM 1466 C C . ASP A 1 188 ? -22.786 -3.170 1.290 1.00 95.50 188 ASP A C 1
ATOM 1468 O O . ASP A 1 188 ? -22.479 -3.093 0.100 1.00 95.50 188 ASP A O 1
ATOM 1472 N N . ALA A 1 189 ? -21.907 -2.908 2.260 1.00 94.12 189 ALA A N 1
ATOM 1473 C CA . ALA A 1 189 ? -20.535 -2.482 2.010 1.00 94.12 189 ALA A CA 1
ATOM 1474 C C . ALA A 1 189 ? -19.735 -3.524 1.216 1.00 94.12 189 ALA A C 1
ATOM 1476 O O . ALA A 1 189 ? -18.869 -3.178 0.408 1.00 94.12 189 ALA A O 1
ATOM 1477 N N . ARG A 1 190 ? -20.011 -4.813 1.435 1.00 93.38 190 ARG A N 1
ATOM 1478 C CA . ARG A 1 190 ? -19.378 -5.893 0.687 1.00 93.38 190 ARG A CA 1
ATOM 1479 C C . ARG A 1 190 ? -19.857 -5.930 -0.759 1.00 93.38 190 ARG A C 1
ATOM 1481 O O . ARG A 1 190 ? -19.025 -6.051 -1.658 1.00 93.38 190 ARG A O 1
ATOM 1488 N N . ALA A 1 191 ? -21.163 -5.805 -0.979 1.00 95.25 191 ALA A N 1
ATOM 1489 C CA . ALA A 1 191 ? -21.733 -5.721 -2.317 1.00 95.25 191 ALA A CA 1
ATOM 1490 C C . ALA A 1 191 ? -21.181 -4.503 -3.079 1.00 95.25 191 ALA A C 1
ATOM 1492 O O . ALA A 1 191 ? -20.778 -4.639 -4.231 1.00 95.25 191 ALA A O 1
ATOM 1493 N N . GLU A 1 192 ? -21.065 -3.342 -2.423 1.00 96.00 192 GLU A N 1
ATOM 1494 C CA . GLU A 1 192 ? -20.451 -2.142 -3.007 1.00 96.00 192 GLU A CA 1
ATOM 1495 C C . GLU A 1 192 ? -18.967 -2.362 -3.345 1.00 96.00 192 GLU A C 1
ATOM 1497 O O . GLU A 1 192 ? -18.506 -1.989 -4.425 1.00 96.00 192 GLU A O 1
ATOM 1502 N N . GLY A 1 193 ? -18.216 -3.008 -2.448 1.00 95.19 193 GLY A N 1
ATOM 1503 C CA . GLY A 1 193 ? -16.818 -3.373 -2.673 1.00 95.19 193 GLY A CA 1
ATOM 1504 C C . GLY A 1 193 ? -16.629 -4.281 -3.890 1.00 95.19 193 GLY A C 1
ATOM 1505 O O . GLY A 1 193 ? -15.745 -4.024 -4.707 1.00 95.19 193 GLY A O 1
ATOM 1506 N N . LEU A 1 194 ? -17.473 -5.307 -4.036 1.00 95.88 194 LEU A N 1
ATOM 1507 C CA . LEU A 1 194 ? -17.450 -6.207 -5.191 1.00 95.88 194 LEU A CA 1
ATOM 1508 C C . LEU A 1 194 ? -17.826 -5.467 -6.481 1.00 95.88 194 LEU A C 1
ATOM 1510 O O . LEU A 1 194 ? -17.088 -5.544 -7.462 1.00 95.88 194 LEU A O 1
ATOM 1514 N N . ALA A 1 195 ? -18.904 -4.680 -6.453 1.00 96.50 195 ALA A N 1
ATOM 1515 C CA . ALA A 1 195 ? -19.329 -3.876 -7.594 1.00 96.50 195 ALA A CA 1
ATOM 1516 C C . ALA A 1 195 ? -18.227 -2.903 -8.047 1.00 96.50 195 ALA A C 1
ATOM 1518 O O . ALA A 1 195 ? -18.001 -2.733 -9.241 1.00 96.50 195 ALA A O 1
ATOM 1519 N N . ALA A 1 196 ? -17.476 -2.311 -7.113 1.00 95.94 196 ALA A N 1
ATOM 1520 C CA . ALA A 1 196 ? -16.350 -1.442 -7.442 1.00 95.94 196 ALA A CA 1
ATOM 1521 C C . ALA A 1 196 ? -15.212 -2.180 -8.163 1.00 95.94 196 ALA A C 1
ATOM 1523 O O . ALA A 1 196 ? -14.594 -1.595 -9.050 1.00 95.94 196 ALA A O 1
ATOM 1524 N N . LEU A 1 197 ? -14.944 -3.443 -7.814 1.00 95.50 197 LEU A N 1
ATOM 1525 C CA . LEU A 1 197 ? -13.962 -4.286 -8.506 1.00 95.50 197 LEU A CA 1
ATOM 1526 C C . LEU A 1 197 ? -14.457 -4.760 -9.884 1.00 95.50 197 LEU A C 1
ATOM 1528 O O . LEU A 1 197 ? -13.654 -5.166 -10.721 1.00 95.50 197 LEU A O 1
ATOM 1532 N N . GLU A 1 198 ? -15.762 -4.744 -10.136 1.00 95.50 198 GLU A N 1
ATOM 1533 C CA . GLU A 1 198 ? -16.373 -5.081 -11.432 1.00 95.50 198 GLU A CA 1
ATOM 1534 C C . GLU A 1 198 ? -16.611 -3.850 -12.324 1.00 95.50 198 GLU A C 1
ATOM 1536 O O . GLU A 1 198 ? -16.877 -3.984 -13.519 1.00 95.50 198 GLU A O 1
ATOM 1541 N N . ASP A 1 199 ? -16.478 -2.645 -11.770 1.00 95.88 199 ASP A N 1
ATOM 1542 C CA . ASP A 1 199 ? -16.749 -1.398 -12.474 1.00 95.88 199 ASP A CA 1
ATOM 1543 C C . ASP A 1 199 ? -15.626 -1.005 -13.451 1.00 95.88 199 ASP A C 1
ATOM 1545 O O . ASP A 1 199 ? -14.426 -1.155 -13.196 1.00 95.88 199 ASP A O 1
ATOM 1549 N N . GLY A 1 200 ? -16.014 -0.373 -14.564 1.00 97.19 200 GLY A N 1
ATOM 1550 C CA . GLY A 1 200 ? -15.082 0.167 -15.557 1.00 97.19 200 GLY A CA 1
ATOM 1551 C C . GLY A 1 200 ? -14.047 1.144 -14.980 1.00 97.19 200 GLY A C 1
ATOM 1552 O O . GLY A 1 200 ? -12.956 1.290 -15.531 1.00 97.19 200 GLY A O 1
ATOM 1553 N N . ARG A 1 201 ? -14.362 1.830 -13.878 1.00 97.25 201 ARG A N 1
ATOM 1554 C CA . ARG A 1 201 ? -13.451 2.722 -13.154 1.00 97.25 201 ARG A CA 1
ATOM 1555 C C . 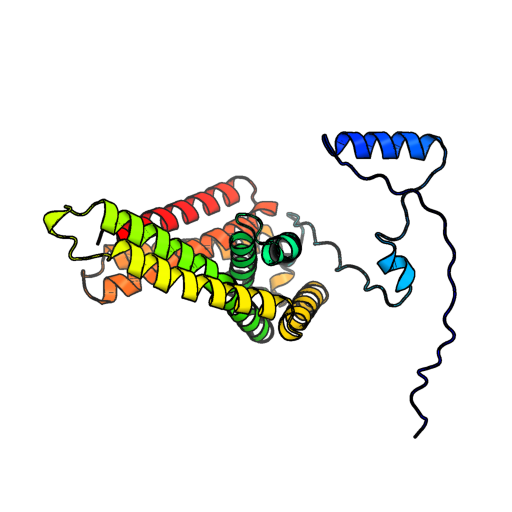ARG A 1 201 ? -12.260 1.979 -12.568 1.00 97.25 201 ARG A C 1
ATOM 1557 O O . ARG A 1 201 ? -11.151 2.504 -12.647 1.00 97.25 201 ARG A O 1
ATOM 1564 N N . TYR A 1 202 ? -12.462 0.779 -12.031 1.00 97.06 202 TYR A N 1
ATOM 1565 C CA . TYR A 1 202 ? -11.368 -0.024 -11.497 1.00 97.06 202 TYR A CA 1
ATOM 1566 C C . TYR A 1 202 ? -10.429 -0.504 -12.604 1.00 97.06 202 TYR A C 1
ATOM 1568 O O . TYR A 1 202 ? -9.217 -0.331 -12.488 1.00 97.06 202 TYR A O 1
ATOM 1576 N N . PHE A 1 203 ? -10.966 -0.984 -13.727 1.00 95.69 203 PHE A N 1
ATOM 1577 C CA . PHE A 1 203 ? -10.134 -1.374 -14.869 1.00 95.69 203 PHE A CA 1
ATOM 1578 C C . PHE A 1 203 ? -9.318 -0.194 -15.420 1.00 95.69 203 PHE A C 1
ATOM 1580 O O . PHE A 1 203 ? -8.116 -0.328 -15.623 1.00 95.69 203 PHE A O 1
ATOM 1587 N N . ARG A 1 204 ? -9.909 1.008 -15.518 1.00 96.00 204 ARG A N 1
ATOM 1588 C CA . ARG A 1 204 ? -9.159 2.227 -15.884 1.00 96.00 204 ARG A CA 1
ATOM 1589 C C . ARG A 1 204 ? -8.060 2.588 -14.883 1.00 96.00 204 ARG A C 1
ATOM 1591 O O . ARG A 1 204 ? -7.041 3.154 -15.279 1.00 96.00 204 ARG A O 1
ATOM 1598 N N . LEU A 1 205 ? -8.251 2.307 -13.593 1.00 96.00 205 LEU A N 1
ATOM 1599 C CA . LEU A 1 205 ? -7.200 2.471 -12.587 1.00 96.00 205 LEU A CA 1
ATOM 1600 C C . LEU A 1 205 ? -6.053 1.481 -12.835 1.00 96.00 205 LEU A C 1
ATOM 1602 O O . LEU A 1 205 ? -4.900 1.902 -12.788 1.00 96.00 205 LEU A O 1
ATOM 1606 N N . LEU A 1 206 ? -6.342 0.214 -13.144 1.00 94.56 206 LEU A N 1
ATOM 1607 C CA . LEU A 1 206 ? -5.311 -0.766 -13.509 1.00 94.56 206 LEU A CA 1
ATOM 1608 C C . LEU A 1 206 ? -4.532 -0.321 -14.757 1.00 94.56 206 LEU A C 1
ATOM 1610 O O . LEU A 1 206 ? -3.304 -0.268 -14.709 1.00 94.56 206 LEU A O 1
ATOM 1614 N N . ASP A 1 207 ? -5.226 0.126 -15.806 1.00 91.69 207 ASP A N 1
ATOM 1615 C CA . ASP A 1 207 ? -4.598 0.663 -17.022 1.00 91.69 207 ASP A CA 1
ATOM 1616 C C . ASP A 1 207 ? -3.716 1.884 -16.720 1.00 91.69 207 ASP A C 1
ATOM 1618 O O . ASP A 1 207 ? -2.622 2.041 -17.266 1.00 91.69 207 ASP A O 1
ATOM 1622 N N . SER A 1 208 ? -4.175 2.758 -15.819 1.00 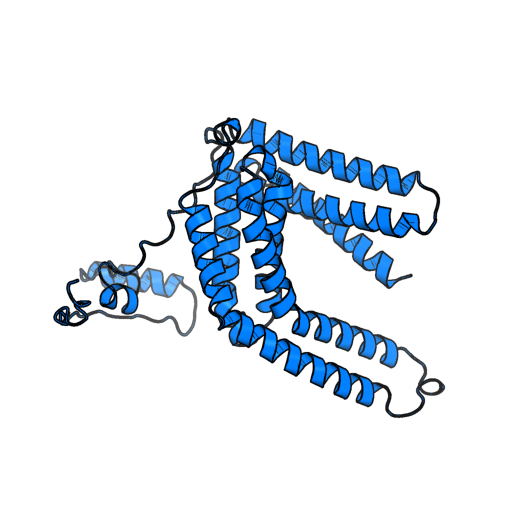92.69 208 SER A N 1
ATOM 1623 C CA . SER A 1 208 ? -3.426 3.944 -15.394 1.00 92.69 208 SER A CA 1
ATOM 1624 C C . SER A 1 208 ? -2.175 3.575 -14.594 1.00 92.69 208 SER A C 1
ATOM 1626 O O . SER A 1 208 ? -1.154 4.246 -14.729 1.00 92.69 208 SER A O 1
ATOM 1628 N N . LEU A 1 209 ? -2.238 2.529 -13.763 1.00 92.75 209 LEU A N 1
ATOM 1629 C CA . LEU A 1 209 ? -1.085 2.010 -13.023 1.00 92.75 209 LEU A CA 1
ATOM 1630 C C . LEU A 1 209 ? -0.051 1.407 -13.975 1.00 92.75 209 LEU A C 1
ATOM 1632 O O . LEU A 1 209 ? 1.130 1.733 -13.865 1.00 92.75 209 LEU A O 1
ATOM 1636 N N . ASP A 1 210 ? -0.495 0.595 -14.933 1.00 90.00 210 ASP A N 1
ATOM 1637 C CA . ASP A 1 210 ? 0.391 -0.023 -15.920 1.00 90.00 210 ASP A CA 1
ATOM 1638 C C . ASP A 1 210 ? 1.032 1.036 -16.829 1.00 90.00 210 ASP A C 1
ATOM 1640 O O . ASP A 1 210 ? 2.246 1.021 -17.039 1.00 90.00 210 ASP A O 1
ATOM 1644 N N . SER A 1 211 ? 0.259 2.035 -17.264 1.00 89.06 211 SER A N 1
ATOM 1645 C CA . SER A 1 211 ? 0.774 3.180 -18.029 1.00 89.06 211 SER A CA 1
ATOM 1646 C C . SER A 1 211 ? 1.780 4.006 -17.221 1.00 89.06 211 SER A C 1
ATOM 1648 O O . SER A 1 211 ? 2.819 4.404 -17.744 1.00 89.06 211 SER A O 1
ATOM 1650 N N . PHE A 1 212 ? 1.513 4.237 -15.930 1.00 90.00 212 PHE A N 1
ATOM 1651 C CA . PHE A 1 212 ? 2.424 4.967 -15.043 1.00 90.00 212 PHE A CA 1
ATOM 1652 C C . PHE A 1 212 ? 3.757 4.234 -14.854 1.00 90.00 212 PHE A C 1
ATOM 1654 O O . PHE A 1 212 ? 4.795 4.878 -14.724 1.00 90.00 212 PHE A O 1
ATOM 1661 N N . LEU A 1 213 ? 3.746 2.900 -14.813 1.00 90.19 213 LEU A N 1
ATOM 1662 C CA . LEU A 1 213 ? 4.963 2.094 -14.710 1.00 90.19 213 LEU A CA 1
ATOM 1663 C C . LEU A 1 213 ? 5.732 2.024 -16.034 1.00 90.19 213 LEU A C 1
ATOM 1665 O O . LEU A 1 213 ? 6.962 2.039 -16.015 1.00 90.19 213 LEU A O 1
ATOM 1669 N N . ALA A 1 214 ? 5.026 1.981 -17.167 1.00 88.31 214 ALA A N 1
ATOM 1670 C CA . ALA A 1 214 ? 5.631 1.959 -18.497 1.00 88.31 214 ALA A CA 1
ATOM 1671 C C . ALA A 1 214 ? 6.305 3.294 -18.856 1.00 88.31 214 ALA A C 1
ATOM 1673 O O . ALA A 1 214 ? 7.437 3.309 -19.341 1.00 88.31 214 ALA A O 1
ATOM 1674 N N . GLU A 1 215 ? 5.637 4.414 -18.576 1.00 88.25 215 GLU A N 1
ATOM 1675 C CA . GLU A 1 215 ? 6.117 5.765 -18.880 1.00 88.25 215 GLU A CA 1
ATOM 1676 C C . GLU A 1 215 ? 6.074 6.651 -17.627 1.00 88.25 215 GLU A C 1
ATOM 1678 O O . GLU A 1 215 ? 5.254 7.570 -17.509 1.00 88.25 215 GLU A O 1
ATOM 1683 N N . PRO A 1 216 ? 6.955 6.392 -16.642 1.00 89.19 216 PRO A N 1
ATOM 1684 C CA . PRO A 1 216 ? 6.903 7.104 -15.383 1.00 89.19 216 PRO A CA 1
ATOM 1685 C C . PRO A 1 216 ? 7.287 8.576 -15.579 1.00 89.19 216 PRO A C 1
ATOM 1687 O O . PRO A 1 216 ? 8.321 8.877 -16.187 1.00 89.19 216 PRO A O 1
ATOM 1690 N N . PRO A 1 217 ? 6.514 9.520 -15.010 1.00 89.44 217 PRO A N 1
ATOM 1691 C CA . PRO A 1 217 ? 6.762 10.950 -15.149 1.00 89.44 217 PRO A CA 1
ATOM 1692 C C . PRO A 1 217 ? 7.917 11.377 -14.229 1.00 89.44 217 PRO A C 1
ATOM 1694 O O . PRO A 1 217 ? 7.719 11.958 -13.161 1.00 89.44 217 PRO A O 1
ATOM 1697 N N . LEU A 1 218 ? 9.145 11.022 -14.607 1.00 92.31 218 LEU A N 1
ATOM 1698 C CA . LEU A 1 218 ? 10.343 11.213 -13.794 1.00 92.31 218 LEU A CA 1
ATOM 1699 C C . LEU A 1 218 ? 10.953 12.605 -13.985 1.00 92.31 218 LEU A C 1
ATOM 1701 O O . LEU A 1 218 ? 11.088 13.111 -15.096 1.00 92.31 218 LEU A O 1
ATOM 1705 N N . THR A 1 219 ? 11.420 13.203 -12.891 1.00 93.62 219 THR A N 1
ATOM 1706 C CA . THR A 1 219 ? 12.209 14.441 -12.944 1.00 93.62 219 THR A CA 1
ATOM 1707 C C . THR A 1 219 ? 13.679 14.145 -13.242 1.00 93.62 219 THR A C 1
ATOM 1709 O O . THR A 1 219 ? 14.163 13.025 -13.067 1.00 93.62 219 THR A O 1
ATOM 1712 N N . ALA A 1 220 ? 14.458 15.179 -13.575 1.00 92.81 220 ALA A N 1
ATOM 1713 C CA . ALA A 1 220 ? 15.910 15.052 -13.737 1.00 92.81 220 ALA A CA 1
ATOM 1714 C C . ALA A 1 220 ? 16.608 14.444 -12.501 1.00 92.81 220 ALA A C 1
ATOM 1716 O O . ALA A 1 220 ? 17.586 13.711 -12.636 1.00 92.81 220 ALA A O 1
ATOM 1717 N N . ARG A 1 221 ? 16.081 14.678 -11.287 1.00 93.00 221 ARG A N 1
ATOM 1718 C CA . ARG A 1 221 ? 16.658 14.131 -10.046 1.00 93.00 221 ARG A CA 1
ATOM 1719 C C . ARG A 1 221 ? 16.530 12.616 -9.937 1.00 93.00 221 ARG A C 1
ATOM 1721 O O . ARG A 1 221 ? 17.291 12.017 -9.183 1.00 93.00 221 ARG A O 1
ATOM 1728 N N . ALA A 1 222 ? 15.592 12.008 -10.658 1.00 93.50 222 ALA A N 1
ATOM 1729 C CA . ALA A 1 222 ? 15.405 10.563 -10.670 1.00 93.50 222 ALA A CA 1
ATOM 1730 C C . ALA A 1 222 ? 16.602 9.822 -11.287 1.00 93.50 222 ALA A C 1
ATOM 1732 O O . ALA A 1 222 ? 16.876 8.693 -10.898 1.00 93.50 222 ALA A O 1
ATOM 1733 N N . ARG A 1 223 ? 17.355 10.486 -12.178 1.00 94.38 223 ARG A N 1
ATOM 1734 C CA . ARG A 1 223 ? 18.549 9.937 -12.844 1.00 94.38 223 ARG A CA 1
ATOM 1735 C C . ARG A 1 223 ? 19.817 9.999 -11.987 1.00 94.38 223 ARG A C 1
ATOM 1737 O O . ARG A 1 223 ? 20.845 9.464 -12.384 1.00 94.38 223 ARG A O 1
ATOM 1744 N N . ASN A 1 224 ? 19.763 10.660 -10.830 1.00 95.94 224 ASN A N 1
ATOM 1745 C CA . ASN A 1 224 ? 20.897 10.729 -9.912 1.00 95.94 224 ASN A CA 1
ATOM 1746 C C . ASN A 1 224 ? 21.194 9.357 -9.295 1.00 95.94 224 ASN A C 1
ATOM 1748 O O . ASN A 1 224 ? 20.293 8.535 -9.148 1.00 95.94 224 ASN A O 1
ATOM 1752 N N . GLU A 1 225 ? 22.429 9.170 -8.829 1.00 96.56 225 GLU A N 1
ATOM 1753 C CA . GLU A 1 225 ? 22.875 7.970 -8.111 1.00 96.56 225 GLU A CA 1
ATOM 1754 C C . GLU A 1 225 ? 21.921 7.596 -6.957 1.00 96.56 225 GLU A C 1
ATOM 1756 O O . GLU A 1 225 ? 21.586 8.431 -6.095 1.00 96.56 225 GLU A O 1
ATOM 1761 N N . ALA A 1 226 ? 21.483 6.331 -6.951 1.00 94.62 226 ALA A N 1
ATOM 1762 C CA . ALA A 1 226 ? 20.416 5.858 -6.080 1.00 94.62 226 ALA A CA 1
ATOM 1763 C C . ALA A 1 226 ? 20.752 5.957 -4.581 1.00 94.62 226 ALA A C 1
ATOM 1765 O O . ALA A 1 226 ? 19.984 6.612 -3.867 1.00 94.62 226 ALA A O 1
ATOM 1766 N N . PRO A 1 227 ? 21.887 5.435 -4.071 1.00 94.19 227 PRO A N 1
ATOM 1767 C CA . PRO A 1 227 ? 22.201 5.480 -2.640 1.00 94.19 227 PRO A CA 1
ATOM 1768 C C . PRO A 1 227 ? 22.158 6.887 -2.039 1.00 94.19 227 PRO A C 1
ATOM 1770 O O . PRO A 1 227 ? 21.485 7.138 -1.035 1.00 94.19 227 PRO A O 1
ATOM 1773 N N . ARG A 1 228 ? 22.823 7.856 -2.677 1.00 95.50 228 ARG A N 1
ATOM 1774 C CA . ARG A 1 228 ? 22.869 9.234 -2.171 1.00 95.50 228 ARG A CA 1
ATOM 1775 C C . ARG A 1 228 ? 21.490 9.890 -2.196 1.00 95.50 228 ARG A C 1
ATOM 1777 O O . ARG A 1 228 ? 21.133 10.620 -1.268 1.00 95.50 228 ARG A O 1
ATOM 1784 N N . THR A 1 229 ? 20.723 9.660 -3.255 1.00 96.25 229 THR A N 1
ATOM 1785 C CA . THR A 1 229 ? 19.420 10.299 -3.458 1.00 96.25 229 THR A CA 1
ATOM 1786 C C . THR A 1 229 ? 18.354 9.689 -2.552 1.00 96.25 229 THR A C 1
ATOM 1788 O O . THR A 1 229 ? 17.728 10.416 -1.779 1.00 96.25 229 THR A O 1
ATOM 1791 N N . VAL A 1 230 ? 18.196 8.364 -2.575 1.00 95.31 230 VAL A N 1
ATOM 1792 C CA . VAL A 1 230 ? 17.230 7.629 -1.745 1.00 95.31 230 VAL A CA 1
ATOM 1793 C C . VAL A 1 230 ? 17.564 7.794 -0.262 1.00 95.31 230 VAL A C 1
ATOM 1795 O O . VAL A 1 230 ? 16.689 8.153 0.526 1.00 95.31 230 VAL A O 1
ATOM 1798 N N . GLY A 1 231 ? 18.839 7.669 0.125 1.00 95.44 231 GLY A N 1
ATOM 1799 C CA . GLY A 1 231 ? 19.267 7.850 1.515 1.00 95.44 231 GLY A CA 1
ATOM 1800 C C . GLY A 1 231 ? 18.926 9.237 2.079 1.00 95.44 231 GLY A C 1
ATOM 1801 O O . GLY A 1 231 ? 18.511 9.363 3.237 1.00 95.44 231 GLY A O 1
ATOM 1802 N N . ARG A 1 232 ? 19.015 10.295 1.259 1.00 95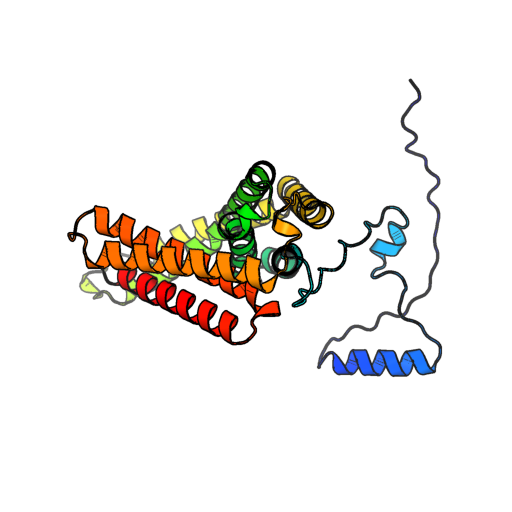.75 232 ARG A N 1
ATOM 1803 C CA . ARG A 1 232 ? 18.585 11.653 1.642 1.00 95.75 232 ARG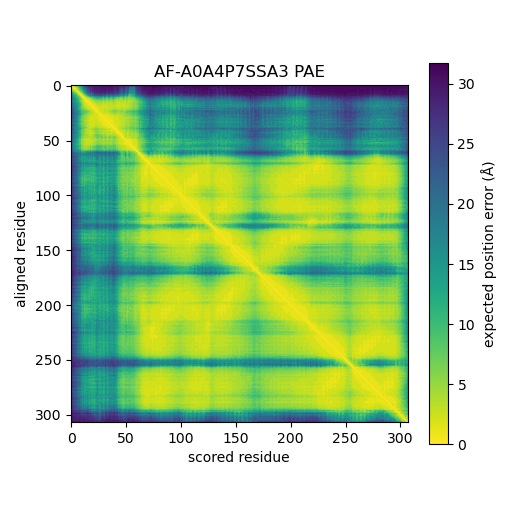 A CA 1
ATOM 1804 C C . ARG A 1 232 ? 17.074 11.759 1.836 1.00 95.75 232 ARG A C 1
ATOM 1806 O O . ARG A 1 232 ? 16.648 12.436 2.772 1.00 95.75 232 ARG A O 1
ATOM 1813 N N . LEU A 1 233 ? 16.274 11.115 0.985 1.00 94.88 233 LEU A N 1
ATOM 1814 C CA . LEU A 1 233 ? 14.812 11.099 1.114 1.00 94.88 233 LEU A CA 1
ATOM 1815 C C . LEU A 1 233 ? 14.382 10.382 2.400 1.00 94.88 233 LEU A C 1
ATOM 1817 O O . LEU A 1 233 ? 13.646 10.957 3.201 1.00 94.88 233 LEU A O 1
ATOM 1821 N N . VAL A 1 234 ? 14.940 9.199 2.670 1.00 95.06 234 VAL A N 1
ATOM 1822 C CA . VAL A 1 234 ? 14.687 8.447 3.912 1.00 95.06 234 VAL A CA 1
ATOM 1823 C C . VAL A 1 234 ? 15.106 9.258 5.144 1.00 95.06 234 VAL A C 1
ATOM 1825 O O . VAL A 1 234 ? 14.358 9.373 6.117 1.00 95.06 234 VAL A O 1
ATOM 1828 N N . THR A 1 235 ? 16.280 9.896 5.099 1.00 95.56 235 THR A N 1
ATOM 1829 C CA . THR A 1 235 ? 16.762 10.749 6.198 1.00 95.56 235 THR A CA 1
ATOM 1830 C C . THR A 1 235 ? 15.846 11.952 6.436 1.00 95.56 235 THR A C 1
ATOM 1832 O O . THR A 1 235 ? 15.622 12.335 7.586 1.00 95.56 235 THR A O 1
ATOM 1835 N N . SER A 1 236 ? 15.298 12.544 5.372 1.00 94.69 236 SER A N 1
ATOM 1836 C CA . SER A 1 236 ? 14.327 13.639 5.460 1.00 94.69 236 SER A CA 1
ATOM 1837 C C . SER A 1 236 ? 13.056 13.202 6.191 1.00 94.69 236 SER A C 1
ATOM 1839 O O . SER A 1 236 ? 12.629 13.883 7.124 1.00 94.69 236 SER A O 1
ATOM 1841 N N . GLU A 1 237 ? 12.491 12.043 5.845 1.00 94.81 237 GLU A N 1
ATOM 1842 C CA . GLU A 1 237 ? 11.294 11.528 6.525 1.00 94.81 237 GLU A CA 1
ATOM 1843 C C . GLU A 1 237 ? 11.579 11.131 7.979 1.00 94.81 237 GLU A C 1
ATOM 1845 O O . GLU A 1 237 ? 10.769 11.405 8.866 1.00 94.81 237 GLU A O 1
ATOM 1850 N N . ARG A 1 238 ? 12.780 10.620 8.281 1.00 95.25 238 ARG A N 1
ATOM 1851 C CA . ARG A 1 238 ? 13.201 10.385 9.671 1.00 95.25 238 ARG A CA 1
ATOM 1852 C C . ARG A 1 238 ? 13.248 11.682 10.478 1.00 95.25 238 ARG A C 1
ATOM 1854 O O . ARG A 1 238 ? 12.811 11.705 11.627 1.00 95.25 238 ARG A O 1
ATOM 1861 N N . ARG A 1 239 ? 13.783 12.765 9.905 1.00 96.31 239 ARG A N 1
ATOM 1862 C CA . ARG A 1 239 ? 13.816 14.085 10.561 1.00 96.31 239 ARG A CA 1
ATOM 1863 C C . ARG A 1 239 ? 12.408 14.639 10.772 1.00 96.31 239 ARG A C 1
ATOM 1865 O O . ARG A 1 239 ? 12.142 15.188 11.837 1.00 96.31 239 ARG A O 1
ATOM 1872 N N . ARG A 1 240 ? 11.508 14.456 9.801 1.00 94.56 240 ARG A N 1
ATOM 1873 C CA . ARG A 1 240 ? 10.094 14.840 9.917 1.00 94.56 240 ARG A CA 1
ATOM 1874 C C . ARG A 1 240 ? 9.420 14.129 11.091 1.00 94.56 240 ARG A C 1
ATOM 1876 O O . ARG A 1 240 ? 8.811 14.803 11.912 1.00 94.56 240 ARG A O 1
ATOM 1883 N N . LEU A 1 241 ? 9.589 12.809 11.207 1.00 94.31 241 LEU A N 1
ATOM 1884 C CA . LEU A 1 241 ? 9.046 12.045 12.333 1.00 94.31 241 LEU A CA 1
ATOM 1885 C C . LEU A 1 241 ? 9.601 12.539 13.672 1.00 94.31 241 LEU A C 1
ATOM 1887 O O . LEU A 1 241 ? 8.827 12.802 14.584 1.00 94.31 241 LEU A O 1
ATOM 1891 N N . LYS A 1 242 ? 10.921 12.737 13.778 1.00 94.75 242 LYS A N 1
ATOM 1892 C CA . LYS A 1 242 ? 11.531 13.285 15.001 1.00 94.75 242 LYS A CA 1
ATOM 1893 C C . LYS A 1 242 ? 10.944 14.639 15.391 1.00 94.75 242 LYS A C 1
ATOM 1895 O O . LYS A 1 242 ? 10.683 14.865 16.563 1.00 94.75 242 LYS A O 1
ATOM 1900 N N . LYS A 1 243 ? 10.725 15.525 14.416 1.00 94.56 243 LYS A N 1
ATOM 1901 C CA . LYS A 1 243 ? 10.114 16.835 14.658 1.00 94.56 243 LYS A CA 1
ATOM 1902 C C . LYS A 1 243 ? 8.665 16.707 15.134 1.00 94.56 243 LYS A C 1
ATOM 1904 O O . LYS A 1 243 ? 8.277 17.439 16.031 1.00 94.56 243 LYS A O 1
ATOM 1909 N N . ALA A 1 244 ? 7.889 15.793 14.549 1.00 92.25 244 ALA A N 1
ATOM 1910 C CA . ALA A 1 244 ? 6.507 15.549 14.961 1.00 92.25 244 ALA A CA 1
ATOM 1911 C C . ALA A 1 244 ? 6.425 15.003 16.396 1.00 92.25 244 ALA A C 1
ATOM 1913 O O . ALA A 1 244 ? 5.612 15.485 17.173 1.00 92.25 244 ALA A O 1
ATOM 1914 N N . VAL A 1 245 ? 7.299 14.054 16.755 1.00 91.06 245 VAL A N 1
ATOM 1915 C CA . VAL A 1 245 ? 7.387 13.515 18.124 1.00 91.06 245 VAL A CA 1
ATOM 1916 C C . VAL A 1 245 ? 7.804 14.606 19.105 1.00 91.06 245 VAL A C 1
ATOM 1918 O O . VAL A 1 245 ? 7.125 14.822 20.094 1.00 91.06 245 VAL A O 1
ATOM 1921 N N . HIS A 1 246 ? 8.849 15.373 18.786 1.00 90.38 246 HIS A N 1
ATOM 1922 C CA . HIS A 1 246 ? 9.292 16.458 19.658 1.00 90.38 246 HIS A CA 1
ATOM 1923 C C . HIS A 1 246 ? 8.202 17.513 19.887 1.00 90.38 246 HIS A C 1
ATOM 1925 O O . HIS A 1 246 ? 8.012 17.952 21.011 1.00 90.38 246 HIS A O 1
ATOM 1931 N N . ALA A 1 247 ? 7.458 17.890 18.841 1.00 88.12 247 ALA A N 1
ATOM 1932 C CA . ALA A 1 247 ? 6.355 18.841 18.966 1.00 88.12 247 ALA A CA 1
ATOM 1933 C C . ALA A 1 247 ? 5.205 18.316 19.845 1.00 88.12 247 ALA A C 1
ATOM 1935 O O . ALA A 1 247 ? 4.539 19.117 20.493 1.00 88.12 247 ALA A O 1
ATOM 1936 N N . LEU A 1 248 ? 4.978 16.999 19.859 1.00 87.38 248 LEU A N 1
ATOM 1937 C CA . LEU A 1 248 ? 4.028 16.355 20.763 1.00 87.38 248 LEU A CA 1
ATOM 1938 C C . LEU A 1 248 ? 4.547 16.378 22.209 1.00 87.38 248 LEU A C 1
ATOM 1940 O O . LEU A 1 248 ? 3.801 16.763 23.100 1.00 87.38 248 LEU A O 1
ATOM 1944 N N . ASP A 1 249 ? 5.822 16.037 22.422 1.00 86.62 249 ASP A N 1
ATOM 1945 C CA . ASP A 1 249 ? 6.440 15.974 23.756 1.00 86.62 249 ASP A CA 1
ATOM 1946 C C . ASP A 1 249 ? 6.532 17.349 24.439 1.00 86.62 249 ASP A C 1
ATOM 1948 O O . ASP A 1 249 ? 6.446 17.446 25.660 1.00 86.62 249 ASP A O 1
ATOM 1952 N N . THR A 1 250 ? 6.730 18.423 23.667 1.00 86.19 250 THR A N 1
ATOM 1953 C CA . THR A 1 250 ? 6.862 19.793 24.197 1.00 86.19 250 THR A CA 1
ATOM 1954 C C . THR A 1 250 ? 5.567 20.605 24.141 1.00 86.19 250 THR A C 1
ATOM 1956 O O . THR A 1 250 ? 5.561 21.768 24.543 1.00 86.19 250 THR A O 1
ATOM 1959 N N . GLY A 1 251 ? 4.501 20.057 23.556 1.00 77.94 251 GLY A N 1
ATOM 1960 C CA . GLY A 1 251 ? 3.229 20.754 23.375 1.00 77.94 251 GLY A CA 1
ATOM 1961 C C . GLY A 1 251 ? 2.345 20.696 24.627 1.00 77.94 251 GLY A C 1
ATOM 1962 O O . GLY A 1 251 ? 2.441 19.745 25.400 1.00 77.94 251 GLY A O 1
ATOM 1963 N N . PRO A 1 252 ? 1.452 21.679 24.846 1.00 73.69 252 PRO A N 1
ATOM 1964 C CA . PRO A 1 252 ? 0.445 21.576 25.897 1.00 73.69 252 PRO A CA 1
ATOM 1965 C C . PRO A 1 252 ? -0.563 20.457 25.571 1.00 73.69 252 PRO A C 1
ATOM 1967 O O . PRO A 1 252 ? -0.875 20.217 24.402 1.00 73.69 252 PRO A O 1
ATOM 1970 N N . VAL A 1 253 ? -1.090 19.781 26.599 1.00 75.25 253 VAL A N 1
ATOM 1971 C CA . VAL A 1 253 ? -2.148 18.768 26.436 1.00 75.25 253 VAL A CA 1
ATOM 1972 C C . VAL A 1 253 ? -3.482 19.483 26.215 1.00 75.25 253 VAL A C 1
ATOM 1974 O O . VAL A 1 253 ? -4.072 20.019 27.150 1.00 75.25 253 VAL A O 1
ATOM 1977 N N . THR A 1 254 ? -3.929 19.545 24.963 1.00 77.62 254 THR A N 1
ATOM 1978 C CA . THR A 1 254 ? -5.127 20.280 24.522 1.00 77.62 254 THR A CA 1
ATOM 1979 C C . THR A 1 254 ? -5.794 19.562 23.342 1.00 77.62 254 THR A C 1
ATOM 1981 O O . THR A 1 254 ? -5.318 18.530 22.879 1.00 77.62 254 THR A O 1
ATOM 1984 N N . ALA A 1 255 ? -6.863 20.122 22.764 1.00 65.56 255 ALA A N 1
ATOM 1985 C CA . ALA A 1 255 ? -7.453 19.610 21.516 1.00 65.56 255 ALA A CA 1
ATOM 1986 C C . ALA A 1 255 ? -6.442 19.512 20.343 1.00 65.56 255 ALA A C 1
ATOM 1988 O O . ALA A 1 255 ? -6.645 18.770 19.385 1.00 65.56 255 ALA A O 1
ATOM 1989 N N . GLN A 1 256 ? -5.320 20.237 20.411 1.00 70.88 256 GLN A N 1
ATOM 1990 C CA . GLN A 1 256 ? -4.221 20.153 19.447 1.00 70.88 256 GLN A CA 1
ATOM 1991 C C . GLN A 1 256 ? -3.359 18.886 19.619 1.00 70.88 256 GLN A C 1
ATOM 1993 O O . GLN A 1 256 ? -2.624 18.529 18.693 1.00 70.88 256 GLN A O 1
ATOM 1998 N N . THR A 1 257 ? -3.473 18.169 20.742 1.00 81.06 257 THR A N 1
ATOM 1999 C CA . THR A 1 257 ? -2.788 16.892 20.990 1.00 81.06 257 THR A CA 1
ATOM 2000 C C . THR A 1 257 ? -3.217 15.828 19.981 1.00 81.06 257 THR A C 1
ATOM 2002 O O . THR A 1 257 ? -2.358 15.151 19.420 1.00 81.06 257 THR A O 1
ATOM 2005 N N . ASP A 1 258 ? -4.502 15.753 19.627 1.00 81.81 258 ASP A N 1
ATOM 2006 C CA . ASP A 1 258 ? -4.995 14.818 18.604 1.00 81.81 258 ASP A CA 1
ATOM 2007 C C . ASP A 1 258 ? -4.401 15.092 17.219 1.00 81.81 258 ASP A C 1
ATOM 2009 O O . ASP A 1 258 ? -4.033 14.168 16.484 1.00 81.81 258 ASP A O 1
ATOM 2013 N N . ALA A 1 259 ? -4.255 16.368 16.859 1.00 84.44 259 ALA A N 1
ATOM 2014 C CA . ALA A 1 259 ? -3.623 16.765 15.607 1.00 84.44 259 ALA A CA 1
ATOM 2015 C C . ALA A 1 259 ? -2.125 16.408 15.598 1.00 84.44 259 ALA A C 1
ATOM 2017 O O . ALA A 1 259 ? -1.614 15.897 14.596 1.00 84.44 259 ALA A O 1
ATOM 2018 N N . ALA A 1 260 ? -1.427 16.614 16.718 1.00 86.50 260 ALA A N 1
ATOM 2019 C CA . ALA A 1 260 ? -0.025 16.237 16.872 1.00 86.50 260 ALA A CA 1
ATOM 2020 C C . ALA A 1 260 ? 0.168 14.709 16.806 1.00 86.50 260 ALA A C 1
ATOM 2022 O O . ALA A 1 260 ? 1.017 14.228 16.049 1.00 86.50 260 ALA A O 1
ATOM 2023 N N . LEU A 1 261 ? -0.680 13.935 17.493 1.00 87.06 261 LEU A N 1
ATOM 2024 C CA . LEU A 1 261 ? -0.724 12.470 17.412 1.00 87.06 261 LEU A CA 1
ATOM 2025 C C . LEU A 1 261 ? -0.967 11.994 15.976 1.00 87.06 261 LEU A C 1
ATOM 2027 O O . LEU A 1 261 ? -0.287 11.089 15.475 1.00 87.06 261 LEU A O 1
ATOM 2031 N N . HIS A 1 262 ? -1.907 12.630 15.274 1.00 86.44 262 HIS A N 1
ATOM 2032 C CA . HIS A 1 262 ? -2.177 12.334 13.874 1.00 86.44 262 HIS A CA 1
ATOM 2033 C C . HIS A 1 262 ? -0.942 12.570 12.990 1.00 86.44 262 HIS A C 1
ATOM 2035 O O . HIS A 1 262 ? -0.617 11.723 12.150 1.00 86.44 262 HIS A O 1
ATOM 2041 N N . GLU A 1 263 ? -0.223 13.677 13.183 1.00 90.06 263 GLU A N 1
ATOM 2042 C CA . GLU A 1 263 ? 0.992 13.989 12.424 1.00 90.06 263 GLU A CA 1
ATOM 2043 C C . GLU A 1 263 ? 2.162 13.048 12.744 1.00 90.06 263 GLU A C 1
ATOM 2045 O O . GLU A 1 263 ? 2.890 12.657 11.821 1.00 90.06 263 GLU A O 1
ATOM 2050 N N . VAL A 1 264 ? 2.311 12.594 13.994 1.00 92.06 264 VAL A N 1
ATOM 2051 C CA . VAL A 1 264 ? 3.260 11.524 14.357 1.00 92.06 264 VAL A CA 1
ATOM 2052 C C . VAL A 1 264 ? 2.917 10.246 13.597 1.00 92.06 264 VAL A C 1
ATOM 2054 O O . VAL A 1 264 ? 3.769 9.706 12.885 1.00 92.06 264 VAL A O 1
ATOM 2057 N N . ARG A 1 265 ? 1.656 9.798 13.648 1.00 90.00 265 ARG A N 1
ATOM 2058 C CA . ARG A 1 265 ? 1.201 8.579 12.958 1.00 90.00 265 ARG A CA 1
ATOM 2059 C C . ARG A 1 265 ? 1.431 8.655 11.451 1.00 90.00 265 ARG A C 1
ATOM 2061 O O . ARG A 1 265 ? 1.890 7.701 10.821 1.00 90.00 265 ARG A O 1
ATOM 2068 N N . LYS A 1 266 ? 1.104 9.796 10.852 1.00 89.75 266 LYS A N 1
ATOM 2069 C CA . LYS A 1 266 ? 1.288 10.064 9.424 1.00 89.75 266 LYS A CA 1
ATOM 2070 C C . LYS A 1 266 ? 2.767 10.069 9.038 1.00 89.75 266 LYS A C 1
ATOM 2072 O O . LYS A 1 266 ? 3.125 9.463 8.027 1.00 89.75 266 LYS A O 1
ATOM 2077 N N . SER A 1 267 ? 3.624 10.694 9.843 1.00 92.12 267 SER A N 1
ATOM 2078 C CA . SER A 1 267 ? 5.074 10.737 9.614 1.00 92.12 267 SER A CA 1
ATOM 2079 C C . SER A 1 267 ? 5.728 9.365 9.793 1.00 92.12 267 SER A C 1
ATOM 2081 O O . SER A 1 267 ? 6.589 8.997 8.997 1.00 92.12 267 SER A O 1
ATOM 2083 N N . ALA A 1 268 ? 5.274 8.570 10.767 1.00 93.12 268 ALA A N 1
ATOM 2084 C CA . ALA A 1 268 ? 5.738 7.201 10.976 1.00 93.12 268 ALA A CA 1
ATOM 2085 C C . ALA A 1 268 ? 5.419 6.318 9.762 1.00 93.12 268 ALA A C 1
ATOM 2087 O O . ALA A 1 268 ? 6.307 5.662 9.224 1.00 93.12 268 ALA A O 1
ATOM 2088 N N . LYS A 1 269 ? 4.186 6.390 9.239 1.00 90.44 269 LYS A N 1
ATOM 2089 C CA . LYS A 1 269 ? 3.802 5.668 8.012 1.00 90.44 269 LYS A CA 1
ATOM 2090 C C . LYS A 1 269 ? 4.662 6.058 6.813 1.00 90.44 269 LYS A C 1
ATOM 2092 O O . LYS A 1 269 ? 5.112 5.183 6.085 1.00 90.44 269 LYS A O 1
ATOM 2097 N N . ARG A 1 270 ? 4.914 7.356 6.616 1.00 91.81 270 ARG A N 1
ATOM 2098 C CA . ARG A 1 270 ? 5.778 7.833 5.523 1.00 91.81 270 ARG A CA 1
ATOM 2099 C C . ARG A 1 270 ? 7.199 7.302 5.641 1.00 91.81 270 ARG A C 1
ATOM 2101 O O . ARG A 1 270 ? 7.735 6.818 4.650 1.00 91.81 270 ARG A O 1
ATOM 2108 N N . LEU A 1 271 ? 7.780 7.347 6.841 1.00 94.56 271 LEU A N 1
ATOM 2109 C CA . LEU A 1 271 ? 9.106 6.789 7.091 1.00 94.56 271 LEU A CA 1
ATOM 2110 C C . LEU A 1 271 ? 9.142 5.280 6.837 1.00 94.56 271 LEU A C 1
ATOM 2112 O O . LEU A 1 271 ? 10.089 4.814 6.211 1.00 94.56 271 LEU A O 1
ATOM 2116 N N . ARG A 1 272 ? 8.115 4.538 7.274 1.00 94.38 272 ARG A N 1
ATOM 2117 C CA . ARG A 1 272 ? 8.010 3.097 7.018 1.00 94.38 272 ARG A CA 1
ATOM 2118 C C . ARG A 1 272 ? 8.080 2.806 5.523 1.00 94.38 272 ARG A C 1
ATOM 2120 O O . ARG A 1 272 ? 8.971 2.088 5.097 1.00 94.38 272 ARG A O 1
ATOM 2127 N N . TYR A 1 273 ? 7.218 3.431 4.724 1.00 92.25 273 TYR A N 1
ATOM 2128 C CA . TYR A 1 273 ? 7.176 3.192 3.277 1.00 92.25 273 TYR A CA 1
ATOM 2129 C C . TYR A 1 273 ? 8.429 3.691 2.549 1.00 92.25 273 TYR A C 1
ATOM 2131 O O . TYR A 1 273 ? 8.883 3.067 1.596 1.00 92.25 273 TYR A O 1
ATOM 2139 N N . ALA A 1 274 ? 9.036 4.786 3.019 1.00 93.12 274 ALA A N 1
ATOM 2140 C CA . ALA A 1 274 ? 10.328 5.244 2.514 1.00 93.12 274 ALA A CA 1
ATOM 2141 C C . ALA A 1 274 ? 11.436 4.213 2.750 1.00 93.12 274 ALA A C 1
ATOM 2143 O O . ALA A 1 274 ? 12.290 4.022 1.890 1.00 93.12 274 ALA A O 1
ATOM 2144 N N . ALA A 1 275 ? 11.431 3.584 3.926 1.00 95.31 275 ALA A N 1
ATOM 2145 C CA . ALA A 1 275 ? 12.397 2.565 4.295 1.00 95.31 275 ALA A CA 1
ATOM 2146 C C . ALA A 1 275 ? 12.146 1.245 3.549 1.00 95.31 275 ALA A C 1
ATOM 2148 O O . ALA A 1 275 ? 13.108 0.683 3.047 1.00 95.31 275 ALA A O 1
ATOM 2149 N N . GLU A 1 276 ? 10.890 0.806 3.399 1.00 94.56 276 GLU A N 1
ATOM 2150 C CA . GLU A 1 276 ? 10.522 -0.354 2.564 1.00 94.56 276 GLU A CA 1
ATOM 2151 C C . GLU A 1 276 ? 11.061 -0.186 1.130 1.00 94.56 276 GLU A C 1
ATOM 2153 O O . GLU A 1 276 ? 11.831 -1.012 0.657 1.00 94.56 276 GLU A O 1
ATOM 2158 N N . ALA A 1 277 ? 10.787 0.948 0.477 1.00 92.62 277 ALA A N 1
ATOM 2159 C CA . ALA A 1 277 ? 11.278 1.221 -0.879 1.00 92.62 277 ALA A CA 1
ATOM 2160 C C . ALA A 1 277 ? 12.815 1.324 -0.988 1.00 92.62 277 ALA A C 1
ATOM 2162 O O . ALA A 1 277 ? 13.382 1.233 -2.075 1.00 92.62 277 ALA A O 1
ATOM 2163 N N . ALA A 1 278 ? 13.506 1.553 0.129 1.00 94.69 278 ALA A N 1
ATOM 2164 C CA . ALA A 1 278 ? 14.959 1.650 0.184 1.00 94.69 278 ALA A CA 1
ATOM 2165 C C . ALA A 1 278 ? 15.632 0.305 0.529 1.00 94.69 278 ALA A C 1
ATOM 2167 O O . ALA A 1 278 ? 16.860 0.205 0.459 1.00 94.69 278 ALA A O 1
ATOM 2168 N N . GLU A 1 279 ? 14.859 -0.724 0.889 1.00 95.50 279 GLU A N 1
ATOM 2169 C CA . GLU A 1 279 ? 15.370 -2.045 1.258 1.00 95.50 279 GLU A CA 1
ATOM 2170 C C . GLU A 1 279 ? 16.295 -2.659 0.199 1.00 95.50 279 GLU A C 1
ATOM 2172 O O . GLU A 1 279 ? 17.391 -3.074 0.584 1.00 95.50 279 GLU A O 1
ATOM 2177 N N . PRO A 1 280 ? 15.978 -2.646 -1.111 1.00 94.38 280 PRO A N 1
ATOM 2178 C CA . PRO A 1 280 ? 16.851 -3.265 -2.111 1.00 94.38 280 PRO A CA 1
ATOM 2179 C C . PRO A 1 280 ? 18.261 -2.657 -2.175 1.00 94.38 280 PRO A C 1
ATOM 2181 O O . PRO A 1 280 ? 19.195 -3.302 -2.642 1.00 94.38 280 PRO A O 1
ATOM 2184 N N . LEU A 1 281 ? 18.434 -1.416 -1.700 1.00 95.06 281 LEU A N 1
ATOM 2185 C CA . LEU A 1 281 ? 19.719 -0.711 -1.695 1.00 95.06 281 LEU A CA 1
ATOM 2186 C C . LEU A 1 281 ? 20.460 -0.821 -0.358 1.00 95.06 281 LEU A C 1
ATOM 2188 O O . LEU A 1 281 ? 21.683 -0.931 -0.348 1.00 95.06 281 LEU A O 1
ATOM 2192 N N . PHE A 1 282 ? 19.746 -0.753 0.770 1.00 95.50 282 PHE A N 1
ATOM 2193 C CA . PHE A 1 282 ? 20.355 -0.665 2.109 1.00 95.50 282 PHE A CA 1
ATOM 2194 C C . PHE A 1 282 ? 20.118 -1.904 2.986 1.00 95.50 282 PHE A C 1
ATOM 2196 O O . PHE A 1 282 ? 20.558 -1.940 4.142 1.00 95.50 282 PHE A O 1
ATOM 2203 N N . GLY A 1 283 ? 19.416 -2.908 2.461 1.00 95.56 283 GLY A N 1
ATOM 2204 C CA . GLY A 1 283 ? 19.129 -4.187 3.102 1.00 95.56 283 GLY A CA 1
ATOM 2205 C C . GLY A 1 283 ? 18.624 -4.035 4.535 1.00 95.56 283 GLY A C 1
ATOM 2206 O O . GLY A 1 283 ? 17.762 -3.208 4.840 1.00 95.56 283 GLY A O 1
ATOM 2207 N N . ARG A 1 284 ? 19.245 -4.787 5.452 1.00 95.62 284 ARG A N 1
ATOM 2208 C CA . ARG A 1 284 ? 18.851 -4.878 6.871 1.00 95.62 284 ARG A CA 1
ATOM 2209 C C . ARG A 1 284 ? 18.715 -3.527 7.576 1.00 95.62 284 ARG A C 1
ATOM 2211 O O . ARG A 1 284 ? 17.921 -3.406 8.510 1.00 95.62 284 ARG A O 1
ATOM 2218 N N . GLN A 1 285 ? 19.487 -2.511 7.183 1.00 95.94 285 GLN A N 1
ATOM 2219 C CA . GLN A 1 285 ? 19.381 -1.188 7.800 1.00 95.94 285 GLN A CA 1
ATOM 2220 C C . GLN A 1 285 ? 18.021 -0.544 7.508 1.00 95.94 285 GLN A C 1
ATOM 2222 O O . GLN A 1 285 ? 17.412 0.022 8.419 1.00 95.94 285 GLN A O 1
ATOM 2227 N N . ALA A 1 286 ? 17.556 -0.646 6.264 1.00 95.12 286 ALA A N 1
ATOM 2228 C CA . ALA A 1 286 ? 16.253 -0.160 5.840 1.00 95.12 286 ALA A CA 1
ATOM 2229 C C . ALA A 1 286 ? 15.121 -1.006 6.443 1.00 95.12 286 ALA A C 1
ATOM 2231 O O . ALA A 1 286 ? 14.211 -0.431 7.036 1.00 95.12 286 ALA A O 1
ATOM 2232 N N . THR A 1 287 ? 15.235 -2.340 6.443 1.00 95.75 287 THR A N 1
ATOM 2233 C CA . THR A 1 287 ? 14.250 -3.240 7.077 1.00 95.75 287 THR A CA 1
ATOM 2234 C C . THR A 1 287 ? 14.046 -2.905 8.560 1.00 95.75 287 THR A C 1
ATOM 2236 O O . THR A 1 287 ? 12.923 -2.739 9.032 1.00 95.75 287 THR A O 1
ATOM 2239 N N . ARG A 1 288 ? 15.139 -2.705 9.312 1.00 96.62 288 ARG A N 1
ATOM 2240 C CA . ARG A 1 288 ? 15.070 -2.318 10.731 1.00 96.62 288 ARG A CA 1
ATOM 2241 C C . ARG A 1 288 ? 14.424 -0.946 10.930 1.00 96.62 288 ARG A C 1
ATOM 2243 O O . ARG A 1 288 ? 13.714 -0.740 11.912 1.00 96.62 288 ARG A O 1
ATOM 2250 N N . LEU A 1 289 ? 14.682 0.001 10.029 1.00 95.75 289 LEU A N 1
ATOM 2251 C CA . LEU A 1 289 ? 14.071 1.328 10.085 1.00 95.75 289 LEU A CA 1
ATOM 2252 C C . LEU A 1 289 ? 12.564 1.266 9.808 1.00 95.75 289 LEU A C 1
ATOM 2254 O O . LEU A 1 289 ? 11.805 1.933 10.511 1.00 95.75 289 LEU A O 1
ATOM 2258 N N . ALA A 1 290 ? 12.139 0.448 8.842 1.00 94.50 290 ALA A N 1
ATOM 2259 C CA . ALA A 1 290 ? 10.731 0.200 8.556 1.00 94.50 290 ALA A CA 1
ATOM 2260 C C . ALA A 1 290 ? 10.017 -0.400 9.778 1.00 94.50 290 ALA A C 1
ATOM 2262 O O . ALA A 1 290 ? 9.030 0.175 10.238 1.00 94.50 290 ALA A O 1
ATOM 2263 N N . GLY A 1 291 ? 10.579 -1.457 10.377 1.00 93.75 291 GLY A N 1
ATOM 2264 C CA . GLY A 1 291 ? 10.022 -2.080 11.585 1.00 93.75 291 GLY A CA 1
ATOM 2265 C C . GLY A 1 291 ? 10.004 -1.148 12.804 1.00 93.75 291 GLY A C 1
ATOM 2266 O O . GLY A 1 291 ? 9.065 -1.157 13.594 1.00 93.75 291 GLY A O 1
ATOM 2267 N N . GLY A 1 292 ? 11.002 -0.272 12.956 1.00 93.62 292 GLY A N 1
ATOM 2268 C CA . GLY A 1 292 ? 10.985 0.757 14.001 1.00 93.62 292 GLY A CA 1
ATOM 2269 C C . GLY A 1 292 ? 9.856 1.779 13.811 1.00 93.62 292 GLY A C 1
ATOM 2270 O O . GLY A 1 292 ? 9.191 2.156 14.774 1.00 93.62 292 GLY A O 1
ATOM 2271 N N . ALA A 1 293 ? 9.615 2.211 12.572 1.00 91.94 293 ALA A N 1
ATOM 2272 C CA . ALA A 1 293 ? 8.522 3.126 12.246 1.00 91.94 293 ALA A CA 1
ATOM 2273 C C . ALA A 1 293 ? 7.136 2.470 12.398 1.00 91.94 293 ALA A C 1
ATOM 2275 O O . ALA A 1 293 ? 6.175 3.142 12.774 1.00 91.94 293 ALA A O 1
ATOM 2276 N N . GLU A 1 294 ? 7.039 1.166 12.143 1.00 89.44 294 GLU A N 1
ATOM 2277 C CA . GLU A 1 294 ? 5.841 0.359 12.378 1.00 89.44 294 GLU A CA 1
ATOM 2278 C C . GLU A 1 294 ? 5.481 0.263 13.860 1.00 89.44 294 GLU A C 1
ATOM 2280 O O . GLU A 1 294 ? 4.369 0.631 14.228 1.00 89.44 294 GLU A O 1
ATOM 2285 N N . LYS A 1 295 ? 6.437 -0.086 14.727 1.00 89.44 295 LYS A N 1
ATOM 2286 C CA . LYS A 1 295 ? 6.206 -0.145 16.182 1.00 89.44 295 LYS A CA 1
ATOM 2287 C C .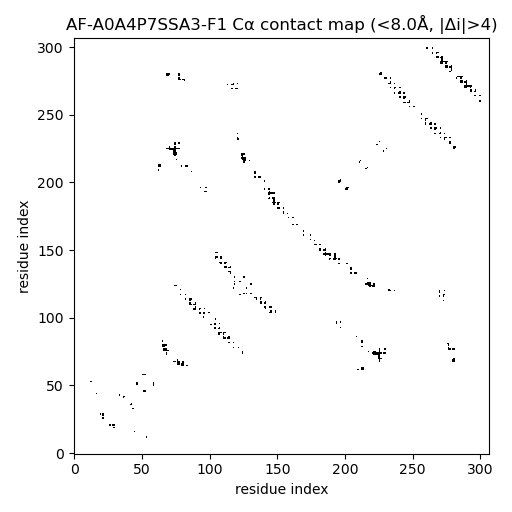 LYS A 1 295 ? 5.706 1.178 16.753 1.00 89.44 295 LYS A C 1
ATOM 2289 O O . LYS A 1 295 ? 4.806 1.195 17.584 1.00 89.44 295 LYS A O 1
ATOM 2294 N N . ILE A 1 296 ? 6.256 2.301 16.279 1.00 83.88 296 ILE A N 1
ATOM 2295 C CA . ILE A 1 296 ? 5.755 3.630 16.655 1.00 83.88 296 ILE A CA 1
ATOM 2296 C C . ILE A 1 296 ? 4.280 3.751 16.260 1.00 83.88 296 ILE A C 1
ATOM 2298 O O . ILE A 1 296 ? 3.461 4.162 17.072 1.00 83.88 296 ILE A O 1
ATOM 2302 N N . HIS A 1 297 ? 3.908 3.366 15.037 1.00 73.31 297 HIS A N 1
ATOM 2303 C CA . HIS A 1 297 ? 2.510 3.398 14.617 1.00 73.31 297 HIS A CA 1
ATOM 2304 C C . HIS A 1 297 ? 1.599 2.521 15.497 1.00 73.31 297 HIS A C 1
ATOM 2306 O O . HIS A 1 297 ? 0.504 2.980 15.833 1.00 73.31 297 HIS A O 1
ATOM 2312 N N . GLU A 1 298 ? 2.024 1.308 15.848 1.00 76.88 298 GLU A N 1
ATOM 2313 C CA . GLU A 1 298 ? 1.247 0.354 16.652 1.00 76.88 298 GLU A CA 1
ATOM 2314 C C . GLU A 1 298 ? 1.020 0.844 18.084 1.00 76.88 298 GLU A C 1
ATOM 2316 O O . GLU A 1 298 ? -0.120 0.876 18.540 1.00 76.88 298 GLU A O 1
ATOM 2321 N N . ILE A 1 299 ? 2.069 1.328 18.759 1.00 71.62 299 ILE A N 1
ATOM 2322 C CA . ILE A 1 299 ? 1.972 1.867 20.127 1.00 71.62 299 ILE A CA 1
ATOM 2323 C C . ILE A 1 299 ? 0.940 3.003 20.189 1.00 71.62 299 ILE A C 1
ATOM 2325 O O . ILE A 1 299 ? 0.089 3.037 21.075 1.00 71.62 299 ILE A O 1
ATOM 2329 N N . TRP A 1 300 ? 0.941 3.902 19.203 1.00 62.66 300 TRP A N 1
ATOM 2330 C CA . TRP A 1 300 ? -0.032 4.999 19.154 1.00 62.66 300 TRP A CA 1
ATOM 2331 C C . TRP A 1 300 ? -1.435 4.563 18.713 1.00 62.66 300 TRP A C 1
ATOM 2333 O O . TRP A 1 300 ? -2.406 5.263 18.997 1.00 62.66 300 TRP A O 1
ATOM 2343 N N . ALA A 1 301 ? -1.571 3.428 18.021 1.00 55.19 301 ALA A N 1
ATOM 2344 C CA . ALA A 1 301 ? -2.884 2.847 17.750 1.00 55.19 301 ALA A CA 1
ATOM 2345 C C . ALA A 1 301 ? -3.533 2.325 19.042 1.00 55.19 301 ALA A C 1
ATOM 2347 O O . ALA A 1 301 ? -4.740 2.487 19.192 1.00 55.19 301 ALA A O 1
ATOM 2348 N N . ILE A 1 302 ? -2.728 1.787 19.967 1.00 54.78 302 ILE A N 1
ATOM 2349 C CA . ILE A 1 302 ? -3.164 1.296 21.283 1.00 54.78 302 ILE A CA 1
ATOM 2350 C C . ILE A 1 302 ? -3.560 2.454 22.208 1.00 54.78 302 ILE A C 1
ATOM 2352 O O . ILE A 1 302 ? -4.608 2.388 22.845 1.00 54.78 302 ILE A O 1
ATOM 2356 N N . ILE A 1 303 ? -2.779 3.542 22.239 1.00 53.75 303 ILE A N 1
ATOM 2357 C CA . ILE A 1 303 ? -3.059 4.698 23.111 1.00 53.75 303 ILE A CA 1
ATOM 2358 C C . ILE A 1 303 ? -4.428 5.323 22.793 1.00 53.75 303 ILE A C 1
ATOM 2360 O O . ILE A 1 303 ? -5.164 5.648 23.709 1.00 53.75 303 ILE A O 1
ATOM 2364 N N . ARG A 1 304 ? -4.848 5.401 21.523 1.00 46.41 304 ARG A N 1
ATOM 2365 C CA . ARG A 1 304 ? -6.182 5.924 21.158 1.00 46.41 304 ARG A CA 1
ATOM 2366 C C . ARG A 1 304 ? -7.352 5.002 21.543 1.00 46.41 304 ARG A C 1
ATOM 2368 O O . ARG A 1 304 ? -8.491 5.435 21.524 1.00 46.41 304 ARG A O 1
ATOM 2375 N N . THR A 1 305 ? -7.096 3.725 21.805 1.00 42.50 305 THR A N 1
ATOM 2376 C CA . THR A 1 305 ? -8.123 2.780 22.282 1.00 42.50 305 THR A CA 1
ATOM 2377 C C . THR A 1 305 ? -8.243 2.733 23.801 1.00 42.50 305 THR A C 1
ATOM 2379 O O . THR A 1 305 ? -9.197 2.148 24.294 1.00 42.50 305 THR A O 1
ATOM 2382 N N . ALA A 1 306 ? -7.281 3.305 24.528 1.00 34.12 306 ALA A N 1
ATOM 2383 C CA . ALA A 1 306 ? -7.242 3.299 25.990 1.00 34.12 306 ALA A CA 1
ATOM 2384 C C . ALA A 1 306 ? -7.739 4.615 26.626 1.00 34.12 306 ALA A C 1
ATOM 2386 O O . ALA A 1 306 ? -7.846 4.681 27.848 1.00 34.12 306 ALA A O 1
ATOM 2387 N N . TRP A 1 307 ? -8.022 5.634 25.809 1.00 28.75 307 TRP A N 1
ATOM 2388 C CA . TRP A 1 307 ? -8.593 6.934 26.180 1.00 28.75 307 TRP A CA 1
ATOM 2389 C C . TRP A 1 307 ? -9.887 7.154 25.401 1.00 28.75 307 TRP A C 1
ATOM 2391 O O . TRP A 1 307 ? -10.804 7.781 25.969 1.00 28.75 307 TRP A O 1
#

Radius of gyration: 24.68 Å; Cα contacts (8 Å, |Δi|>4): 298; chains: 1; bounding box: 58×57×80 Å

Sequence (307 aa):
MPAPSWTRRRERSVWREWEIELVEGTGRLLKAADKLLAADSHRPAELPSKLARALGPRYPHGPAPAPRPTWRGPASDALLFYLHEQVEALKAQDPGGREDAPDAVHQLRVAARRMRSVPATFGKLLDTGTAKPLRTELQWLAGTVGQARDTEVMRTRLTEMISAEPPALLLGPVAQQIEEHLGAIYRDARAEGLAALEDGRYFRLLDSLDSFLAEPPLTARARNEAPRTVGRLVTSERRRLKKAVHALDTGPVTAQTDAALHEVRKSAKRLRYAAEAAEPLFGRQATRLAGGAEKIHEIWAIIRTAW

Nearest PDB structures (foldseek):
  6rn5-assembly1_A-2  TM=7.479E-01  e=9.408E-07  Streptomyces chartreusis
  6qv7-assembly1_A  TM=8.587E-01  e=1.622E-04  Chlorobaculum tepidum TLS
  3e0s-assembly2_B  TM=8.294E-01  e=2.314E-04  Chlorobaculum tepidum
  6r1j-assembly1_J-2  TM=2.142E-01  e=3.865E+00  Aeromonas hydrophila J-1

Secondary structure (DSSP, 8-state):
-PPP-------------------SS-THHHHHHHHHHHHTT----SSSSHHHHHHGGGSPPPPPPPP---TTSBHHHHHHHHHHHHHHHHHHHHHHHHHT-TTHHHHHHHHHHHHHHHHHHHTTTB-HHHHHHHHHHHHHHHHHTTHHHHHHHHHHHHHHHHHHS-GGG--SSHHHHHHHHHHHHHHHHHHHHHHHHHSHHHHHHHHHHHHHHHS--B-GGGGSBHHHHHHHHHHHHHHHHHHHHHHHHTS-SSTHHHHHHHHHHHHHHHHHHHHHHHHHHHTHHHHHHHHHHHHHHHHHHHHHHH-

Foldseek 3Di:
DDDDCPPPPQDDDDDDDDDDDDPDDDCVVVVVVQVVCVVVVDDPDPAPDPVCVNCPVPNDDAFDPQQQDDQQFFQVSLLLNLLVVLLVQLVVLLVCLLVVNPCSLVSNLVSLVLLLLSCVLCVLFAVVVLCVVLSVLSVVLSVLSCQLVVLVVVLVVVLVVVVPDDPVPDDPPVNVVSCVVSVVSNVVSSVRNNVSSVDPSVVVSSVSSSVCSRDPRTDPNRRDRNCVSLVVSLVVLVVQLVVLVVCLVPDDPDPCNVVSLVSNLVSLVSSLSSLVSCCSPPPPVSVVSNVVSVVSNVVSVVVVVVD

Mean predicted aligned error: 9.41 Å

pLDDT: mean 87.15, std 12.17, range [28.75, 97.25]

Solvent-accessible surface area (backbone atoms only — not comparable to full-atom values): 16947 Å² total; per-residue (Å²): 134,86,77,86,79,83,80,65,78,84,78,83,83,86,87,86,82,87,87,85,80,85,87,78,87,59,74,65,57,56,58,49,48,52,53,55,40,44,74,73,71,48,71,83,71,96,52,97,40,73,65,40,60,74,42,44,94,69,35,74,78,72,72,73,77,63,49,78,47,41,75,87,31,37,31,44,25,31,54,46,29,43,46,45,54,29,53,51,46,29,61,69,19,47,64,31,44,70,73,65,38,86,63,17,49,57,49,28,32,49,21,34,51,51,57,53,45,41,56,79,61,46,34,76,31,33,49,56,78,74,50,48,62,58,38,51,52,38,46,49,52,39,49,46,48,33,43,23,58,53,40,50,56,50,46,54,52,52,53,53,54,58,70,71,49,60,72,91,76,56,77,72,67,56,70,58,54,51,49,55,52,46,50,49,52,25,53,52,28,42,53,52,22,46,49,48,72,71,32,72,67,42,56,52,49,52,52,50,53,48,48,42,69,67,62,56,61,62,35,82,62,16,66,37,53,16,58,70,51,49,52,49,45,39,50,50,33,49,51,50,27,53,51,32,47,50,53,47,76,75,44,75,93,49,86,62,40,61,56,34,52,49,47,27,44,53,28,21,52,48,29,19,54,37,18,56,39,36,21,79,77,51,41,70,64,19,50,52,48,19,53,53,23,45,52,56,39,52,57,56,56,50,54,68,73,77,109